Protein AF-F4WQI2-F1 (afdb_monomer)

pLDDT: mean 81.49, std 11.73, range [41.28, 96.56]

Mean predicted aligned error: 9.19 Å

Secondary structure (DSSP, 8-state):
------GGGS----HHHHHHHHHHHHHHHHHHHSS--HHHHHHHHHHHHHHHHHH-S--HHHHHHHHHHHH---SHHHHHHHHHHHHHTT-S-THHHH-TT-SSEEEHHHHHHHHHHHHTT---SS-HHHHHHHHHHHHHHHH-SS-SSEEEHHHHHHHHHHT-GGGGGTTS--S--HHHHHHHHHTT-S-GGG-

Radius of gyration: 21.89 Å; Cα contacts (8 Å, |Δi|>4): 154; chains: 1; bounding box: 47×40×70 Å

Nearest PDB structures (foldseek):
  5x9a-assembly1_B  TM=8.352E-01  e=3.791E-08  Ciona intestinalis
  8j07-assembly1_u0  TM=8.490E-01  e=6.734E-08  Homo sapiens
  7rro-assembly1_I4  TM=7.978E-01  e=4.572E-07  Bos taurus
  7rro-assembly1_I3  TM=7.770E-01  e=1.375E-06  Bos taurus
  4i5n-assembly1_B  TM=5.430E-01  e=1.006E+00  Homo sapiens

Structure (mmCIF, N/CA/C/O backbone):
data_AF-F4WQI2-F1
#
_entry.id   AF-F4WQI2-F1
#
loop_
_atom_site.group_PDB
_atom_site.id
_atom_site.type_symbol
_atom_site.label_atom_id
_atom_site.label_alt_id
_atom_site.label_comp_id
_atom_site.label_asym_id
_atom_site.label_entity_id
_atom_site.label_seq_id
_atom_site.pdbx_PDB_ins_code
_atom_site.Cartn_x
_atom_site.Cartn_y
_atom_site.Cartn_z
_atom_site.occupancy
_atom_site.B_iso_or_equiv
_atom_site.auth_seq_id
_atom_site.auth_comp_id
_atom_site.auth_asym_id
_atom_site.auth_atom_id
_atom_site.pdbx_PDB_model_num
ATOM 1 N N . MET A 1 1 ? 27.407 15.507 -45.192 1.00 41.28 1 MET A N 1
ATOM 2 C CA . MET A 1 1 ? 26.289 15.173 -44.285 1.00 41.28 1 MET A CA 1
ATOM 3 C C . MET A 1 1 ? 26.254 13.662 -44.152 1.00 41.28 1 MET A C 1
ATOM 5 O O . MET A 1 1 ? 25.961 12.999 -45.136 1.00 41.28 1 MET A O 1
ATOM 9 N N . SER A 1 2 ? 26.659 13.117 -43.004 1.00 47.50 2 SER A N 1
ATOM 10 C CA . SER A 1 2 ? 26.554 11.676 -42.749 1.00 47.50 2 SER A CA 1
ATOM 11 C C . SER A 1 2 ? 25.086 11.345 -42.514 1.00 47.50 2 SER A C 1
ATOM 13 O O . SER A 1 2 ? 24.482 11.899 -41.601 1.00 47.50 2 SER A O 1
ATOM 15 N N . ALA A 1 3 ? 24.502 10.502 -43.364 1.00 55.88 3 ALA A N 1
ATOM 16 C CA . ALA A 1 3 ? 23.150 10.005 -43.156 1.00 55.88 3 ALA A CA 1
ATOM 17 C C . ALA A 1 3 ? 23.143 9.141 -41.886 1.00 55.88 3 ALA A C 1
ATOM 19 O O . ALA A 1 3 ? 23.827 8.117 -41.834 1.00 55.88 3 ALA A O 1
ATOM 20 N N . GLU A 1 4 ? 22.418 9.568 -40.851 1.00 59.75 4 GLU A N 1
ATOM 21 C CA . GLU A 1 4 ? 22.144 8.716 -39.695 1.00 59.75 4 GLU A CA 1
ATOM 22 C C . GLU A 1 4 ? 21.346 7.504 -40.183 1.00 59.75 4 GLU A C 1
ATOM 24 O O . GLU A 1 4 ? 20.199 7.614 -40.615 1.00 59.75 4 GLU A O 1
ATOM 29 N N . LEU A 1 5 ? 21.989 6.338 -40.184 1.00 56.88 5 LEU A N 1
ATOM 30 C CA . LEU A 1 5 ? 21.330 5.082 -40.513 1.00 56.88 5 LEU A CA 1
ATOM 31 C C . LEU A 1 5 ? 20.307 4.760 -39.420 1.00 56.88 5 LEU A C 1
ATOM 33 O O . LEU A 1 5 ? 20.602 4.868 -38.228 1.00 56.88 5 LEU A O 1
ATOM 37 N N . SER A 1 6 ? 19.116 4.323 -39.827 1.00 59.53 6 SER A N 1
ATOM 38 C CA . SER A 1 6 ? 18.082 3.851 -38.906 1.00 59.53 6 SER A CA 1
ATOM 39 C C . SER A 1 6 ? 18.635 2.747 -38.003 1.00 59.53 6 SER A C 1
ATOM 41 O O . SER A 1 6 ? 19.281 1.818 -38.491 1.00 59.53 6 SER A O 1
ATOM 43 N N . VAL A 1 7 ? 18.340 2.817 -36.700 1.00 58.97 7 VAL A N 1
ATOM 44 C CA . VAL A 1 7 ? 18.821 1.874 -35.668 1.00 58.97 7 VAL A CA 1
ATOM 45 C C . VAL A 1 7 ? 18.573 0.403 -36.044 1.00 58.97 7 VAL A C 1
ATOM 47 O O . VAL A 1 7 ? 19.371 -0.456 -35.686 1.00 58.97 7 VAL A O 1
ATOM 50 N N . ASP A 1 8 ? 17.523 0.132 -36.822 1.00 58.62 8 ASP A N 1
ATOM 51 C CA . ASP A 1 8 ? 17.115 -1.199 -37.295 1.00 58.62 8 ASP A CA 1
ATOM 52 C C . ASP A 1 8 ? 18.086 -1.838 -38.315 1.00 58.62 8 ASP A C 1
ATOM 54 O O . ASP A 1 8 ? 18.127 -3.052 -38.481 1.00 58.62 8 ASP A O 1
ATOM 58 N N . MET A 1 9 ? 18.930 -1.030 -38.971 1.00 58.84 9 MET A N 1
ATOM 59 C CA . MET A 1 9 ? 19.963 -1.499 -39.913 1.00 58.84 9 MET A CA 1
ATOM 60 C C . MET A 1 9 ? 21.246 -1.942 -39.202 1.00 58.84 9 MET A C 1
ATOM 62 O O . MET A 1 9 ? 22.157 -2.498 -39.818 1.00 58.84 9 MET A O 1
ATOM 66 N N . LEU A 1 10 ? 21.339 -1.69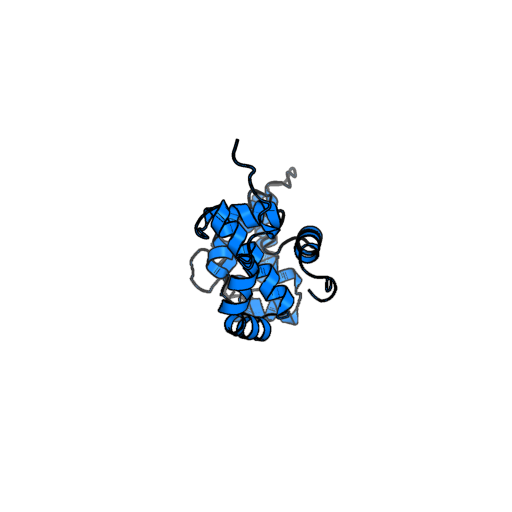6 -37.894 1.00 61.12 10 LEU A N 1
ATOM 67 C CA . LEU A 1 10 ? 22.391 -2.238 -37.055 1.00 61.12 10 LEU A CA 1
ATOM 68 C C . LEU A 1 10 ? 21.888 -3.585 -36.544 1.00 61.12 10 LEU A C 1
ATOM 70 O O . LEU A 1 10 ? 20.903 -3.649 -35.818 1.00 61.12 10 LEU A O 1
ATOM 74 N N . SER A 1 11 ? 22.608 -4.664 -36.838 1.00 64.75 11 SER A N 1
ATOM 75 C CA . SER A 1 11 ? 22.411 -6.015 -36.282 1.00 64.75 11 SER A CA 1
ATOM 76 C C . SER A 1 11 ? 22.674 -6.096 -34.762 1.00 64.75 11 SER A C 1
ATOM 78 O O . SER A 1 11 ? 23.123 -7.110 -34.227 1.00 64.75 11 SER A O 1
ATOM 80 N N . LYS A 1 12 ? 22.403 -5.006 -34.037 1.00 64.56 12 LYS A N 1
ATOM 81 C CA . LYS A 1 12 ? 22.477 -4.879 -32.592 1.00 64.56 12 LYS A CA 1
ATOM 82 C C . LYS A 1 12 ? 21.097 -5.212 -32.021 1.00 64.56 12 LYS A C 1
ATOM 84 O O . LYS A 1 12 ? 20.145 -4.476 -32.266 1.00 64.56 12 LYS A O 1
ATOM 89 N N . PRO A 1 13 ? 20.960 -6.295 -31.241 1.00 72.62 13 PRO A N 1
ATOM 90 C CA . PRO A 1 13 ? 19.695 -6.594 -30.588 1.00 72.62 13 PRO A CA 1
ATOM 91 C C . PRO A 1 13 ? 19.302 -5.449 -29.647 1.00 72.62 13 PRO A C 1
ATOM 93 O O . PRO A 1 13 ? 20.147 -4.929 -28.914 1.00 72.62 13 PRO A O 1
ATOM 96 N N . LEU A 1 14 ? 18.012 -5.096 -29.636 1.00 80.56 14 LEU A N 1
ATOM 97 C CA . LEU A 1 14 ? 17.473 -4.059 -28.754 1.00 80.56 14 LEU A CA 1
ATOM 98 C C . LEU A 1 14 ? 17.889 -4.312 -27.288 1.00 80.56 14 LEU A C 1
ATOM 100 O O . LEU A 1 14 ? 17.822 -5.464 -26.825 1.00 80.56 14 LEU A O 1
ATOM 104 N N . PRO A 1 15 ? 18.284 -3.275 -26.522 1.00 85.75 15 PRO A N 1
ATOM 105 C CA . PRO A 1 15 ? 18.722 -3.423 -25.133 1.00 85.75 15 PRO A CA 1
ATOM 106 C C . PRO A 1 15 ? 17.717 -4.159 -24.237 1.00 85.75 15 PRO A C 1
ATOM 108 O O . PRO A 1 15 ?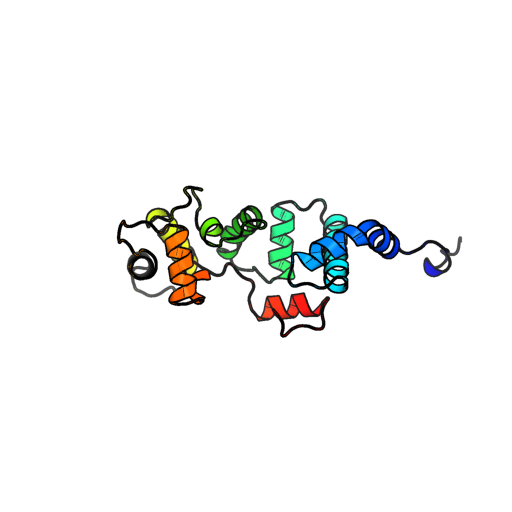 18.101 -4.810 -23.261 1.00 85.75 15 PRO A O 1
ATOM 111 N N . GLU A 1 16 ? 16.425 -4.061 -24.535 1.00 86.44 16 GLU A N 1
ATOM 112 C CA . GLU A 1 16 ? 15.333 -4.752 -23.854 1.00 86.44 16 GLU A CA 1
ATOM 113 C C . GLU A 1 16 ? 15.377 -6.260 -24.099 1.00 86.44 16 GLU A C 1
ATOM 115 O O . GLU A 1 16 ? 15.192 -7.033 -23.161 1.00 86.44 16 GLU A O 1
ATOM 120 N N . ILE A 1 17 ? 15.671 -6.694 -25.328 1.00 85.44 17 ILE A N 1
ATOM 121 C CA . ILE A 1 17 ? 15.764 -8.116 -25.688 1.00 85.44 17 ILE A CA 1
ATOM 122 C C . ILE A 1 17 ? 16.931 -8.763 -24.942 1.00 85.44 17 ILE A C 1
ATOM 124 O O . ILE A 1 17 ? 16.778 -9.834 -24.349 1.00 85.44 17 ILE A O 1
ATOM 128 N N . VAL A 1 18 ? 18.085 -8.090 -24.915 1.00 89.38 18 VAL A N 1
ATOM 129 C CA . VAL A 1 18 ? 19.270 -8.555 -24.178 1.00 89.38 18 VAL A CA 1
ATOM 130 C C . VAL A 1 18 ? 18.965 -8.672 -22.683 1.00 89.38 18 VAL A C 1
ATOM 132 O O . VAL A 1 18 ? 19.262 -9.693 -22.061 1.00 89.38 18 VAL A O 1
ATOM 135 N N . PHE A 1 19 ? 18.307 -7.663 -22.109 1.00 91.62 19 PHE A N 1
ATOM 136 C CA . PHE A 1 19 ? 17.900 -7.673 -20.704 1.00 91.62 19 PHE A CA 1
ATOM 137 C C . PHE A 1 19 ? 16.920 -8.800 -20.379 1.00 91.62 19 PHE A C 1
ATOM 139 O O . PHE A 1 19 ? 17.102 -9.475 -19.362 1.00 91.62 19 PHE A O 1
ATOM 146 N N . ARG A 1 20 ? 15.929 -9.051 -21.245 1.00 90.69 20 ARG A N 1
ATOM 147 C CA . ARG A 1 20 ? 14.981 -10.156 -21.058 1.00 90.69 20 ARG A CA 1
ATOM 148 C C . ARG A 1 20 ? 15.687 -11.505 -21.026 1.00 90.69 20 ARG A C 1
ATOM 150 O O . ARG A 1 20 ? 15.466 -12.292 -20.109 1.00 90.69 20 ARG A O 1
ATOM 157 N N . ARG A 1 21 ? 16.583 -11.747 -21.989 1.00 90.06 21 ARG A N 1
ATOM 158 C CA . ARG A 1 21 ? 17.359 -12.995 -22.064 1.00 90.06 21 ARG A CA 1
ATOM 159 C C . ARG A 1 21 ? 18.233 -13.189 -20.826 1.00 90.06 21 ARG A C 1
ATOM 161 O O . ARG A 1 21 ? 18.188 -14.255 -20.220 1.00 90.06 21 ARG A O 1
ATOM 168 N N . LYS A 1 22 ? 18.962 -12.147 -20.408 1.00 93.75 22 LYS A N 1
ATOM 169 C CA . LYS A 1 22 ? 19.862 -12.200 -19.244 1.00 93.75 22 LYS A CA 1
ATOM 170 C C . LYS A 1 22 ? 19.129 -12.499 -17.929 1.00 93.75 22 LYS A C 1
ATOM 172 O O . LYS A 1 22 ? 19.684 -13.175 -17.071 1.00 93.75 22 LYS A O 1
ATOM 177 N N . ASN A 1 23 ? 17.892 -12.025 -17.770 1.00 94.25 23 ASN A N 1
ATOM 178 C CA . ASN A 1 23 ? 17.140 -12.125 -16.513 1.00 94.25 23 ASN A CA 1
ATOM 179 C C . ASN A 1 23 ? 16.041 -13.205 -16.518 1.00 94.25 23 ASN A C 1
ATOM 181 O O . ASN A 1 23 ? 15.282 -13.309 -15.555 1.00 94.25 23 ASN A O 1
ATOM 185 N N . ASN A 1 24 ? 15.959 -14.051 -17.551 1.00 92.94 24 ASN A N 1
ATOM 186 C CA . ASN A 1 24 ? 14.860 -15.012 -17.709 1.00 92.94 24 ASN A CA 1
ATOM 187 C C . ASN A 1 24 ? 14.679 -15.953 -16.499 1.00 92.94 24 ASN A C 1
ATOM 189 O O . ASN A 1 24 ? 13.551 -16.233 -16.089 1.00 92.94 24 ASN A O 1
ATOM 193 N N . ALA A 1 25 ? 15.777 -16.411 -15.888 1.00 95.38 25 ALA A N 1
ATOM 194 C CA . ALA A 1 25 ? 15.726 -17.254 -14.692 1.00 95.38 25 ALA A CA 1
ATOM 195 C C . ALA A 1 25 ? 15.105 -16.522 -13.485 1.00 95.38 25 ALA A C 1
ATOM 197 O O . ALA A 1 25 ? 14.277 -17.092 -12.770 1.00 95.38 25 ALA A O 1
ATOM 198 N N . LEU A 1 26 ? 15.453 -15.244 -13.293 1.00 95.12 26 LEU A N 1
ATOM 199 C CA . LEU A 1 26 ? 14.871 -14.395 -12.253 1.00 95.12 26 LEU A CA 1
ATOM 200 C C . LEU A 1 26 ? 13.372 -14.186 -12.497 1.00 95.12 26 LEU A C 1
ATOM 202 O O . LEU A 1 26 ? 12.580 -14.334 -11.570 1.00 95.12 26 LEU A O 1
ATOM 206 N N . PHE A 1 27 ? 12.966 -13.926 -13.741 1.00 96.56 27 PHE A N 1
ATOM 207 C CA . PHE A 1 27 ? 11.555 -13.720 -14.079 1.00 96.56 27 PHE A CA 1
ATOM 208 C C . PHE A 1 27 ? 10.708 -14.965 -13.832 1.00 96.56 27 PHE A C 1
ATOM 210 O O . PHE A 1 27 ? 9.635 -14.871 -13.242 1.00 96.56 27 PHE A O 1
ATOM 217 N N . LYS A 1 28 ? 11.221 -16.152 -14.177 1.00 95.62 28 LYS A N 1
ATOM 218 C CA . LYS A 1 28 ? 10.576 -17.430 -13.835 1.00 95.62 28 LYS A CA 1
ATOM 219 C C . LYS A 1 28 ? 10.432 -17.617 -12.324 1.00 95.62 28 LYS A C 1
ATOM 221 O O . LYS A 1 28 ? 9.396 -18.093 -11.868 1.00 95.62 28 LYS A O 1
ATOM 226 N N . LYS A 1 29 ? 11.445 -17.234 -11.538 1.00 95.88 29 LYS A N 1
ATOM 227 C CA . LYS A 1 29 ? 11.388 -17.294 -10.068 1.00 95.88 29 LYS A CA 1
ATOM 228 C C . LYS A 1 29 ? 10.337 -16.333 -9.501 1.00 95.88 29 LYS A C 1
ATOM 230 O O . LYS A 1 29 ? 9.584 -16.730 -8.617 1.00 95.88 29 LYS A O 1
ATOM 235 N N . LEU A 1 30 ? 10.264 -15.105 -10.012 1.00 94.12 30 LEU A N 1
ATOM 236 C CA . LEU A 1 30 ? 9.289 -14.094 -9.584 1.00 94.12 30 LEU A CA 1
ATOM 237 C C . LEU A 1 30 ? 7.852 -14.464 -9.977 1.00 94.12 30 LEU A C 1
ATOM 239 O O . LEU A 1 30 ? 6.942 -14.325 -9.164 1.00 94.12 30 LEU A O 1
ATOM 243 N N . ALA A 1 31 ? 7.649 -15.028 -11.168 1.00 94.62 31 ALA A N 1
ATOM 244 C CA . ALA A 1 31 ? 6.334 -15.490 -11.613 1.00 94.62 31 ALA A CA 1
ATOM 245 C C . ALA A 1 31 ? 5.777 -16.642 -10.754 1.00 94.62 31 ALA A C 1
ATOM 247 O O . ALA A 1 31 ? 4.571 -16.813 -10.650 1.00 94.62 31 ALA A O 1
ATOM 248 N N . ARG A 1 32 ? 6.644 -17.430 -10.099 1.00 94.12 32 ARG A N 1
ATOM 249 C CA . ARG A 1 32 ? 6.219 -18.469 -9.139 1.00 94.12 32 ARG A CA 1
ATOM 250 C C . ARG A 1 32 ? 5.853 -17.914 -7.761 1.00 94.12 32 ARG A C 1
ATOM 252 O O . ARG A 1 32 ? 5.197 -18.607 -6.994 1.00 94.12 32 ARG A O 1
ATOM 259 N N . LYS A 1 33 ? 6.327 -16.712 -7.422 1.00 91.06 33 LYS A N 1
ATOM 260 C CA . LYS A 1 33 ? 6.119 -16.072 -6.112 1.00 91.06 33 LYS A CA 1
ATOM 261 C C . LYS A 1 33 ? 5.009 -15.025 -6.113 1.00 91.06 33 LYS A C 1
ATOM 263 O O . LYS A 1 33 ? 4.618 -14.574 -5.044 1.00 91.06 33 LYS A O 1
ATOM 268 N N . THR A 1 34 ? 4.548 -14.610 -7.286 1.00 90.81 34 THR A N 1
ATOM 269 C CA . THR A 1 34 ? 3.546 -13.555 -7.449 1.00 90.81 34 THR A CA 1
ATOM 270 C C . THR A 1 34 ? 2.351 -14.082 -8.236 1.00 90.81 34 THR A C 1
ATOM 272 O O . THR A 1 34 ? 2.374 -15.191 -8.766 1.00 90.81 34 THR A O 1
ATOM 275 N N . HIS A 1 35 ? 1.299 -13.276 -8.338 1.00 90.06 35 HIS A N 1
ATOM 276 C CA . HIS A 1 35 ? 0.137 -13.599 -9.165 1.00 90.06 35 HIS A CA 1
ATOM 277 C C . HIS A 1 35 ? 0.386 -13.368 -10.671 1.00 90.06 35 HIS A C 1
ATOM 279 O O . HIS A 1 35 ? -0.478 -13.685 -11.494 1.00 90.06 35 HIS A O 1
ATOM 285 N N . PHE A 1 36 ? 1.564 -12.851 -11.042 1.00 93.12 36 PHE A N 1
ATOM 286 C CA . PHE A 1 36 ? 1.918 -12.519 -12.417 1.00 93.12 36 PHE A CA 1
ATOM 287 C C . PHE A 1 36 ? 2.568 -13.694 -13.155 1.00 93.12 36 PHE A C 1
ATOM 289 O O . PHE A 1 36 ? 3.370 -14.441 -12.597 1.00 93.12 36 PHE A O 1
ATOM 296 N N . ASN A 1 37 ? 2.252 -13.858 -14.441 1.00 93.69 37 ASN A N 1
ATOM 297 C CA . ASN A 1 37 ? 2.950 -14.827 -15.291 1.00 93.69 37 ASN A CA 1
ATOM 298 C C . ASN A 1 37 ? 4.321 -14.283 -15.744 1.00 93.69 37 ASN A C 1
ATOM 300 O O . ASN A 1 37 ? 4.657 -13.122 -15.533 1.00 93.69 37 ASN A O 1
ATOM 304 N N . VAL A 1 38 ? 5.120 -15.116 -16.416 1.00 94.50 38 VAL A N 1
ATOM 305 C CA . VAL A 1 38 ? 6.467 -14.717 -16.869 1.00 94.50 38 VAL A CA 1
ATOM 306 C C . VAL A 1 38 ? 6.430 -13.515 -17.823 1.00 94.50 38 VAL A C 1
ATOM 308 O O . VAL A 1 38 ? 7.288 -12.647 -17.715 1.00 94.50 38 VAL A O 1
ATOM 311 N N . ARG A 1 39 ? 5.429 -13.421 -18.711 1.00 93.00 39 ARG A N 1
ATOM 312 C CA . ARG A 1 39 ? 5.294 -12.304 -19.665 1.00 93.00 39 ARG A CA 1
ATOM 313 C C . ARG A 1 39 ? 4.988 -10.984 -18.956 1.00 93.00 39 ARG A C 1
ATOM 315 O O . ARG A 1 39 ? 5.553 -9.955 -19.304 1.00 93.00 39 ARG A O 1
ATOM 322 N N . GLU A 1 40 ? 4.126 -11.018 -17.948 1.00 94.69 40 GLU A N 1
ATOM 323 C CA . GLU A 1 40 ? 3.785 -9.854 -17.128 1.00 94.69 40 GLU A CA 1
ATOM 324 C C . GLU A 1 40 ? 4.966 -9.417 -16.268 1.00 94.69 40 GLU A C 1
ATOM 326 O O . GLU A 1 40 ? 5.270 -8.231 -16.205 1.00 94.69 40 GLU A O 1
ATOM 331 N N . VAL A 1 41 ? 5.690 -10.367 -15.668 1.00 95.88 41 VAL A N 1
ATOM 332 C CA . VAL A 1 41 ? 6.924 -10.069 -14.929 1.00 95.88 41 VAL A CA 1
ATOM 333 C C . VAL A 1 41 ? 7.975 -9.445 -15.850 1.00 95.88 41 VAL A C 1
ATOM 335 O O . VAL A 1 41 ? 8.635 -8.486 -15.458 1.00 95.88 41 VAL A O 1
ATOM 338 N N . GLU A 1 42 ? 8.121 -9.941 -17.082 1.00 94.62 42 GLU A N 1
ATOM 339 C CA . GLU A 1 42 ? 8.998 -9.336 -18.091 1.00 94.62 42 GLU A CA 1
ATOM 340 C C . GLU A 1 42 ? 8.591 -7.894 -18.415 1.00 94.62 42 GLU A C 1
ATOM 342 O O . GLU A 1 42 ? 9.453 -7.015 -18.481 1.00 94.62 42 GLU A O 1
ATOM 347 N N . ALA A 1 43 ? 7.295 -7.637 -18.599 1.00 94.06 43 ALA A N 1
ATOM 348 C CA . ALA A 1 43 ? 6.786 -6.300 -18.881 1.00 94.06 43 ALA A CA 1
ATOM 349 C C . ALA A 1 43 ? 7.019 -5.341 -17.700 1.00 94.06 43 ALA A C 1
ATOM 351 O O . ALA A 1 43 ? 7.590 -4.267 -17.890 1.00 94.06 43 ALA A O 1
ATOM 352 N N . LEU A 1 44 ? 6.688 -5.763 -16.475 1.00 94.12 44 LEU A N 1
ATOM 353 C CA . LEU A 1 44 ? 6.933 -5.004 -15.245 1.00 94.12 44 LEU A CA 1
ATOM 354 C C . LEU A 1 44 ? 8.424 -4.709 -15.038 1.00 94.12 44 LEU A C 1
ATOM 356 O O . LEU A 1 44 ? 8.787 -3.590 -14.679 1.00 94.12 44 LEU A O 1
ATOM 360 N N . ALA A 1 45 ? 9.308 -5.669 -15.322 1.00 94.50 45 ALA A N 1
ATOM 361 C CA . ALA A 1 45 ? 10.751 -5.467 -15.215 1.00 94.50 45 ALA A CA 1
ATOM 362 C C . ALA A 1 45 ? 11.272 -4.413 -16.208 1.00 94.50 45 ALA A C 1
ATOM 364 O O . ALA A 1 45 ? 12.216 -3.684 -15.900 1.00 94.50 45 ALA A O 1
ATOM 365 N N . ILE A 1 46 ? 10.661 -4.306 -17.390 1.00 93.69 46 ILE A N 1
ATOM 366 C CA . ILE A 1 46 ? 11.000 -3.273 -18.378 1.00 93.69 46 ILE A CA 1
ATOM 367 C C . ILE A 1 46 ? 10.466 -1.915 -17.948 1.00 93.69 46 ILE A C 1
ATOM 369 O O . ILE A 1 46 ? 11.198 -0.937 -18.063 1.00 93.69 46 ILE A O 1
ATOM 373 N N . ILE A 1 47 ? 9.235 -1.853 -17.434 1.00 92.88 47 ILE A N 1
ATOM 374 C CA . ILE A 1 47 ? 8.665 -0.624 -16.869 1.00 92.88 47 ILE A CA 1
ATOM 375 C C . ILE A 1 47 ? 9.581 -0.107 -15.756 1.00 92.88 47 ILE A C 1
ATOM 377 O O . ILE A 1 47 ? 10.040 1.031 -15.823 1.00 92.88 47 ILE A O 1
ATOM 381 N N . HIS A 1 48 ? 9.951 -0.969 -14.804 1.00 92.69 48 HIS A N 1
ATOM 382 C CA . HIS A 1 48 ? 10.897 -0.634 -13.740 1.00 92.69 48 HIS A CA 1
ATOM 383 C C . HIS A 1 48 ? 12.238 -0.147 -14.300 1.00 92.69 48 HIS A C 1
ATOM 385 O O . HIS A 1 48 ? 12.735 0.897 -13.891 1.00 92.69 48 HIS A O 1
ATOM 391 N N . ARG A 1 49 ? 12.821 -0.865 -15.270 1.00 93.06 49 ARG A N 1
ATOM 392 C CA . ARG A 1 49 ? 14.090 -0.462 -15.889 1.00 93.06 49 ARG A CA 1
ATOM 393 C C . ARG A 1 49 ? 13.996 0.930 -16.516 1.00 93.06 49 ARG A C 1
ATOM 395 O O . ARG A 1 49 ? 14.883 1.742 -16.271 1.00 93.06 49 ARG A O 1
ATOM 402 N N . LYS A 1 50 ? 12.936 1.215 -17.278 1.00 92.06 50 LYS A N 1
ATOM 403 C CA . LYS A 1 50 ? 12.713 2.527 -17.901 1.00 92.06 50 LYS A CA 1
ATOM 404 C C . LYS A 1 50 ? 12.582 3.625 -16.850 1.00 92.06 50 LYS A C 1
ATOM 406 O O . LYS A 1 50 ? 13.281 4.625 -16.949 1.00 92.06 50 LYS A O 1
ATOM 411 N N . ILE A 1 51 ? 11.792 3.393 -15.800 1.00 91.44 51 ILE A N 1
ATOM 412 C CA . ILE A 1 51 ? 11.686 4.316 -14.662 1.00 91.44 51 ILE A CA 1
ATOM 413 C C . ILE A 1 51 ? 13.071 4.597 -14.079 1.00 91.44 51 ILE A C 1
ATOM 415 O O . ILE A 1 51 ? 13.445 5.755 -13.940 1.00 91.44 51 ILE A O 1
ATOM 419 N N . THR A 1 52 ? 13.870 3.559 -13.812 1.00 92.44 52 THR A N 1
ATOM 420 C CA . THR A 1 52 ? 15.196 3.758 -13.210 1.00 92.44 52 THR A CA 1
ATOM 421 C C . THR A 1 52 ? 16.205 4.449 -14.126 1.00 92.44 52 THR A C 1
ATOM 423 O O . THR A 1 52 ? 17.135 5.094 -13.654 1.00 92.44 52 THR A O 1
ATOM 426 N N . GLN A 1 53 ? 16.037 4.322 -15.443 1.00 92.12 53 GLN A N 1
ATOM 427 C CA . GLN A 1 53 ? 16.872 5.010 -16.427 1.00 92.12 53 GLN A CA 1
ATOM 428 C C . GLN A 1 53 ? 16.502 6.490 -16.558 1.00 92.12 53 GLN A C 1
ATOM 430 O O . GLN A 1 53 ? 17.384 7.305 -16.804 1.00 92.12 53 GLN A O 1
ATOM 435 N N . THR A 1 54 ? 15.223 6.833 -16.396 1.00 92.19 54 THR A N 1
ATOM 436 C CA . THR A 1 54 ? 14.724 8.207 -16.542 1.00 92.19 54 THR A CA 1
ATOM 437 C C . THR A 1 54 ? 14.789 8.999 -15.236 1.00 92.19 54 THR A C 1
ATOM 439 O O . THR A 1 54 ? 15.193 10.155 -15.252 1.00 92.19 54 THR A O 1
ATOM 442 N N . LEU A 1 55 ? 14.403 8.392 -14.111 1.00 91.69 55 LEU A N 1
ATOM 443 C CA . LEU A 1 55 ? 14.276 9.055 -12.804 1.00 91.69 55 LEU A CA 1
ATOM 444 C C . LEU A 1 55 ? 15.427 8.721 -11.838 1.00 91.69 55 LEU A C 1
ATOM 446 O O . LEU A 1 55 ? 15.473 9.242 -10.726 1.00 91.69 55 LEU A O 1
ATOM 450 N N . GLY A 1 56 ? 16.364 7.861 -12.248 1.00 92.44 56 GLY A N 1
ATOM 451 C CA . GLY A 1 56 ? 17.471 7.404 -11.409 1.00 92.44 56 GLY A CA 1
ATOM 452 C C . GLY A 1 56 ? 17.105 6.219 -10.501 1.00 92.44 56 GLY A C 1
ATOM 453 O O . GLY A 1 56 ? 16.108 5.533 -10.732 1.00 92.44 56 GLY A O 1
ATOM 454 N N . PRO A 1 57 ? 17.925 5.903 -9.480 1.00 91.50 57 PRO A N 1
ATOM 455 C CA . PRO A 1 57 ? 17.665 4.764 -8.603 1.00 91.50 57 PRO A CA 1
ATOM 456 C C . PRO A 1 57 ? 16.307 4.899 -7.903 1.00 91.50 57 PRO A C 1
ATOM 458 O O . PRO A 1 57 ? 15.863 6.004 -7.595 1.00 91.50 57 PRO A O 1
ATOM 461 N N . MET A 1 58 ? 15.663 3.764 -7.618 1.00 89.31 58 MET A N 1
ATOM 462 C CA . MET A 1 58 ? 14.360 3.719 -6.946 1.00 89.31 58 MET A CA 1
ATOM 463 C C . MET A 1 58 ? 14.481 4.162 -5.477 1.00 89.31 58 MET A C 1
ATOM 465 O O . MET A 1 58 ? 14.579 3.345 -4.562 1.00 89.31 58 MET A O 1
ATOM 469 N N . THR A 1 59 ? 14.522 5.475 -5.257 1.00 89.12 59 THR A N 1
ATOM 470 C CA . THR A 1 59 ? 14.482 6.108 -3.935 1.00 89.12 59 THR A CA 1
ATOM 471 C C . THR A 1 59 ? 13.037 6.270 -3.458 1.00 89.12 59 THR A C 1
ATOM 473 O O . THR A 1 59 ? 12.094 6.105 -4.231 1.00 89.12 59 THR A O 1
ATOM 476 N N . ARG A 1 60 ? 12.846 6.653 -2.188 1.00 83.25 60 ARG A N 1
ATOM 477 C CA . ARG A 1 60 ? 11.512 6.959 -1.634 1.00 83.25 60 ARG A CA 1
ATOM 478 C C . ARG A 1 60 ? 10.774 8.036 -2.433 1.00 83.25 60 ARG A C 1
ATOM 480 O O . ARG A 1 60 ? 9.582 7.900 -2.674 1.00 83.25 60 ARG A O 1
ATOM 487 N N . PHE A 1 61 ? 11.491 9.073 -2.865 1.00 83.88 61 PHE A N 1
ATOM 488 C CA . PHE A 1 61 ? 10.928 10.160 -3.666 1.00 83.88 61 PHE A CA 1
ATOM 489 C C . PHE A 1 61 ? 10.477 9.663 -5.041 1.00 83.88 61 PHE A C 1
ATOM 491 O O . PHE A 1 61 ? 9.327 9.859 -5.408 1.00 83.88 61 PHE A O 1
ATOM 498 N N . VAL A 1 62 ? 11.327 8.903 -5.740 1.00 88.38 62 VAL A N 1
ATOM 499 C CA . VAL A 1 62 ? 10.975 8.326 -7.049 1.00 88.38 62 VAL A CA 1
ATOM 500 C C . VAL A 1 62 ? 9.789 7.367 -6.929 1.00 88.38 62 VAL A C 1
ATOM 502 O O . VAL A 1 62 ? 8.875 7.406 -7.744 1.00 88.38 62 VAL A O 1
ATOM 505 N N . PHE A 1 63 ? 9.760 6.526 -5.893 1.00 86.12 63 PHE A N 1
ATOM 506 C CA . PHE A 1 63 ? 8.634 5.627 -5.647 1.00 86.12 63 PHE A CA 1
ATOM 507 C C . PHE A 1 63 ? 7.327 6.390 -5.406 1.00 86.12 63 PHE A C 1
ATOM 509 O O . PHE A 1 63 ? 6.282 6.012 -5.936 1.00 86.12 63 PHE A O 1
ATOM 516 N N . ARG A 1 64 ? 7.391 7.487 -4.644 1.00 83.69 64 ARG A N 1
ATOM 517 C CA . ARG A 1 64 ? 6.248 8.371 -4.412 1.00 83.69 64 ARG A CA 1
ATOM 518 C C . ARG A 1 64 ? 5.731 8.977 -5.704 1.00 83.69 64 ARG A C 1
ATOM 520 O O . ARG A 1 64 ? 4.526 8.928 -5.932 1.00 83.69 64 ARG A O 1
ATOM 527 N N . ASP A 1 65 ? 6.621 9.477 -6.548 1.00 85.50 65 ASP A N 1
ATOM 528 C CA . ASP A 1 65 ? 6.245 10.067 -7.831 1.00 85.50 65 ASP A CA 1
ATOM 529 C C . ASP A 1 65 ? 5.609 9.022 -8.756 1.00 85.50 65 ASP A C 1
ATOM 531 O O . ASP A 1 65 ? 4.595 9.291 -9.398 1.00 85.50 65 ASP A O 1
ATOM 535 N N . VAL A 1 66 ? 6.137 7.793 -8.763 1.00 87.12 66 VAL A N 1
ATOM 536 C CA . VAL A 1 66 ? 5.577 6.676 -9.537 1.00 87.12 66 VAL A CA 1
ATOM 537 C C . VAL A 1 66 ? 4.187 6.280 -9.037 1.00 87.12 66 VAL A C 1
ATOM 539 O O . VAL A 1 66 ? 3.297 6.070 -9.859 1.00 87.12 66 VAL A O 1
ATOM 542 N N . LEU A 1 67 ? 3.965 6.181 -7.721 1.00 84.38 67 LEU A N 1
ATOM 543 C CA . LEU A 1 67 ? 2.636 5.873 -7.176 1.00 84.38 67 LEU A CA 1
ATOM 544 C C . LEU A 1 67 ? 1.637 7.008 -7.418 1.00 84.38 67 LEU A C 1
ATOM 546 O O . LEU A 1 67 ? 0.480 6.744 -7.744 1.00 84.38 67 LEU A O 1
ATOM 550 N N . HIS A 1 68 ? 2.080 8.256 -7.289 1.00 82.75 68 HIS A N 1
ATOM 551 C CA . HIS A 1 68 ? 1.246 9.423 -7.545 1.00 82.75 68 HIS A CA 1
ATOM 552 C C . HIS A 1 68 ? 0.824 9.474 -9.021 1.00 82.75 68 HIS A C 1
ATOM 554 O O . HIS A 1 68 ? -0.368 9.517 -9.310 1.00 82.75 68 HIS A O 1
ATOM 560 N N . ALA A 1 69 ? 1.774 9.386 -9.954 1.00 82.62 69 ALA A N 1
ATOM 561 C CA . ALA A 1 69 ? 1.495 9.504 -11.383 1.00 82.62 69 ALA A CA 1
ATOM 562 C C . ALA A 1 69 ? 0.861 8.241 -11.991 1.00 82.62 69 ALA A C 1
ATOM 564 O O . ALA A 1 69 ? 0.001 8.332 -12.862 1.00 82.62 69 ALA A O 1
ATOM 565 N N . GLY A 1 70 ? 1.304 7.055 -11.567 1.00 78.88 70 GLY A N 1
ATOM 566 C CA . GLY A 1 70 ? 0.925 5.781 -12.183 1.00 78.88 70 GLY A CA 1
ATOM 567 C C . GLY A 1 70 ? -0.274 5.089 -11.538 1.00 78.88 70 GLY A C 1
ATOM 568 O O . GLY A 1 70 ? -0.936 4.291 -12.198 1.00 78.88 70 GLY A O 1
ATOM 569 N N . LEU A 1 71 ? -0.550 5.371 -10.262 1.00 81.94 71 LEU A N 1
ATOM 570 C CA . LEU A 1 71 ? -1.638 4.753 -9.497 1.00 81.94 71 LEU A CA 1
ATOM 571 C C . LEU A 1 71 ? -2.576 5.783 -8.857 1.00 81.94 71 LEU A C 1
ATOM 573 O O . LEU A 1 71 ? -3.378 5.428 -7.993 1.00 81.94 71 LEU A O 1
ATOM 577 N N . ASP A 1 72 ? -2.495 7.034 -9.320 1.00 75.69 72 ASP A N 1
ATOM 578 C CA . ASP A 1 72 ? -3.366 8.140 -8.927 1.00 75.69 72 ASP A CA 1
ATOM 579 C C . ASP A 1 72 ? -3.406 8.342 -7.408 1.00 75.69 72 ASP A C 1
ATOM 581 O O . ASP A 1 72 ? -4.453 8.657 -6.868 1.00 75.69 72 ASP A O 1
ATOM 585 N N . PHE A 1 73 ? -2.296 8.147 -6.679 1.00 70.44 73 PHE A N 1
ATOM 586 C CA . PHE A 1 73 ? -2.206 8.483 -5.248 1.00 70.44 73 PHE A CA 1
ATOM 587 C C . PHE A 1 73 ? -2.081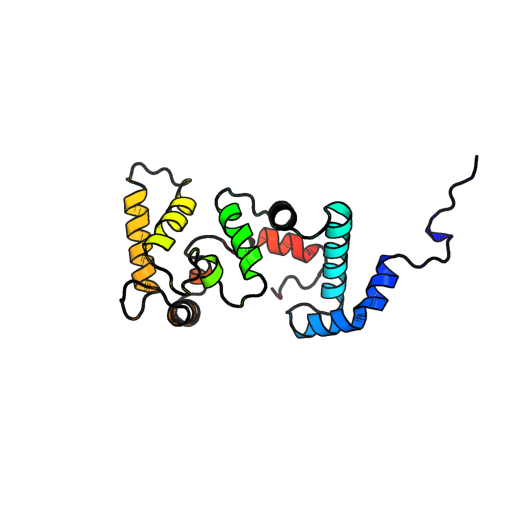 10.010 -5.051 1.00 70.44 73 PHE A C 1
ATOM 589 O O . PHE A 1 73 ? -1.020 10.516 -4.706 1.00 70.44 73 PHE A O 1
ATOM 596 N N . THR A 1 74 ? -3.170 10.738 -5.302 1.00 60.91 74 THR A N 1
ATOM 597 C CA . THR A 1 74 ? -3.231 12.209 -5.442 1.00 60.91 74 THR A CA 1
ATOM 598 C C . THR A 1 74 ? -3.572 13.002 -4.170 1.00 60.91 74 THR A C 1
ATOM 600 O O . THR A 1 74 ? -3.547 14.230 -4.197 1.00 60.91 74 THR A O 1
ATOM 603 N N . GLU A 1 75 ? -3.913 12.366 -3.042 1.00 57.56 75 GLU A N 1
ATOM 604 C CA . GLU A 1 75 ? -4.312 13.100 -1.825 1.00 57.56 75 GLU A CA 1
ATOM 605 C C . GLU A 1 75 ? -3.191 13.281 -0.798 1.00 57.56 75 GLU A C 1
ATOM 607 O O . GLU A 1 75 ? -2.398 12.382 -0.534 1.00 57.56 75 GLU A O 1
ATOM 612 N N . ASN A 1 76 ? -3.215 14.425 -0.109 1.00 54.53 76 ASN A N 1
ATOM 613 C CA . ASN A 1 76 ? -2.281 14.791 0.963 1.00 54.53 76 ASN A CA 1
ATOM 614 C C . ASN A 1 76 ? -2.138 13.716 2.059 1.00 54.53 76 ASN A C 1
ATOM 616 O O . ASN A 1 76 ? -1.038 13.493 2.556 1.00 54.53 76 ASN A O 1
ATOM 620 N N . ILE A 1 77 ? -3.214 12.992 2.390 1.00 54.50 77 ILE A N 1
ATOM 621 C CA . ILE A 1 77 ? -3.169 11.881 3.360 1.00 54.50 77 ILE A CA 1
ATOM 622 C C . ILE A 1 77 ? -2.602 10.607 2.725 1.00 54.50 77 ILE A C 1
ATOM 624 O O . ILE A 1 77 ? -1.903 9.848 3.381 1.00 54.50 77 ILE A O 1
ATOM 628 N N . ARG A 1 78 ? -2.796 10.396 1.420 1.00 58.38 78 ARG A N 1
ATOM 629 C CA . ARG A 1 78 ? -2.180 9.283 0.686 1.00 58.38 78 ARG A CA 1
ATOM 630 C C . ARG A 1 78 ? -0.651 9.385 0.669 1.00 58.38 78 ARG A C 1
ATOM 632 O O . ARG A 1 78 ? 0.014 8.356 0.754 1.00 58.38 78 ARG A O 1
ATOM 639 N N . HIS A 1 79 ? -0.077 10.591 0.703 1.00 61.56 79 HIS A N 1
ATOM 640 C CA . HIS A 1 79 ? 1.374 10.765 0.848 1.00 61.56 79 HIS A CA 1
ATOM 641 C C . HIS A 1 79 ? 1.940 10.232 2.176 1.00 61.56 79 HIS A C 1
ATOM 643 O O . HIS A 1 79 ? 3.056 9.710 2.160 1.00 61.56 79 HIS A O 1
ATOM 649 N N . ILE A 1 80 ? 1.192 10.285 3.294 1.00 64.88 80 ILE A N 1
ATOM 650 C CA . ILE A 1 80 ? 1.661 9.711 4.574 1.00 64.88 80 ILE A CA 1
ATOM 651 C C . ILE A 1 80 ? 1.806 8.191 4.478 1.00 64.88 80 ILE A C 1
ATOM 653 O O . ILE A 1 80 ? 2.709 7.600 5.071 1.00 64.88 80 ILE A O 1
ATOM 657 N N . TYR A 1 81 ? 0.940 7.567 3.677 1.00 72.38 81 TYR A N 1
ATOM 658 C CA . TYR A 1 81 ? 0.941 6.133 3.465 1.00 72.38 81 TYR A CA 1
ATOM 659 C C . TYR A 1 81 ? 1.964 5.687 2.442 1.00 72.38 81 TYR A C 1
ATOM 661 O O . TYR A 1 81 ? 2.504 4.605 2.606 1.00 72.38 81 TYR A O 1
ATOM 669 N N . ILE A 1 82 ? 2.304 6.497 1.439 1.00 74.50 82 ILE A N 1
ATOM 670 C CA . ILE A 1 82 ? 3.290 6.114 0.420 1.00 74.50 82 ILE A CA 1
ATOM 671 C C . ILE A 1 82 ? 4.641 5.727 1.039 1.00 74.50 82 ILE A C 1
ATOM 673 O O . ILE A 1 82 ? 5.201 4.689 0.687 1.00 74.50 82 ILE A O 1
ATOM 677 N N . ASP A 1 83 ? 5.157 6.511 1.989 1.00 73.81 83 ASP A N 1
ATOM 678 C CA . ASP A 1 83 ? 6.443 6.202 2.634 1.00 73.81 83 ASP A CA 1
ATOM 679 C C . ASP A 1 83 ? 6.370 4.920 3.476 1.00 73.81 83 ASP A C 1
ATOM 681 O O . ASP A 1 83 ? 7.350 4.176 3.613 1.00 73.81 83 ASP A O 1
ATOM 685 N N . ARG A 1 84 ? 5.187 4.638 4.027 1.00 74.75 84 ARG A N 1
ATOM 686 C CA . ARG A 1 84 ? 4.908 3.430 4.806 1.00 74.75 84 ARG A CA 1
ATOM 687 C C . ARG A 1 84 ? 4.731 2.218 3.909 1.00 74.75 84 ARG A C 1
ATOM 689 O O . ARG A 1 84 ? 5.344 1.196 4.185 1.00 74.75 84 ARG A O 1
ATOM 696 N N . ILE A 1 85 ? 4.014 2.356 2.799 1.00 78.19 85 ILE A N 1
ATOM 697 C CA . ILE A 1 85 ? 3.902 1.360 1.735 1.00 78.19 85 ILE A CA 1
ATOM 698 C C . ILE A 1 85 ? 5.298 1.022 1.218 1.00 78.19 85 ILE A C 1
ATOM 700 O O . ILE A 1 85 ? 5.623 -0.152 1.114 1.00 78.19 85 ILE A O 1
ATOM 704 N N . PHE A 1 86 ? 6.166 2.014 0.990 1.00 76.31 86 PHE A N 1
ATOM 705 C CA . PHE A 1 86 ? 7.558 1.761 0.608 1.00 76.31 86 PHE A CA 1
ATOM 706 C C . PHE A 1 86 ? 8.312 0.957 1.678 1.00 76.31 86 PHE A C 1
ATOM 708 O O . PHE A 1 86 ? 9.029 0.011 1.365 1.00 76.31 86 PHE A O 1
ATOM 715 N N . SER A 1 87 ? 8.127 1.303 2.954 1.00 75.25 87 SER A N 1
ATOM 716 C CA . SER A 1 87 ? 8.788 0.628 4.084 1.00 75.25 87 SER A CA 1
ATOM 717 C C . SER A 1 87 ? 8.205 -0.760 4.399 1.00 75.25 87 SER A C 1
ATOM 719 O O . SER A 1 87 ? 8.863 -1.578 5.045 1.00 75.25 87 SER A O 1
ATOM 721 N N . ALA A 1 88 ? 6.977 -1.031 3.955 1.00 72.44 88 ALA A N 1
ATOM 722 C CA . ALA A 1 88 ? 6.239 -2.272 4.169 1.00 72.44 88 ALA A CA 1
ATOM 723 C C . ALA A 1 88 ? 6.078 -3.105 2.885 1.00 72.44 88 ALA A C 1
ATOM 725 O O . ALA A 1 88 ? 5.417 -4.136 2.923 1.00 72.44 88 ALA A O 1
ATOM 726 N N . PHE A 1 89 ? 6.693 -2.700 1.767 1.00 67.94 89 PHE A N 1
ATOM 727 C CA . PHE A 1 89 ? 6.450 -3.280 0.439 1.00 67.94 89 PHE A CA 1
ATOM 728 C C . PHE A 1 89 ? 6.776 -4.780 0.352 1.00 67.94 89 PHE A C 1
ATOM 730 O O . PHE A 1 89 ? 6.169 -5.501 -0.434 1.00 67.94 89 PHE A O 1
ATOM 737 N N . ASP A 1 90 ? 7.718 -5.254 1.173 1.00 61.78 90 ASP A N 1
ATOM 738 C CA . ASP A 1 90 ? 8.104 -6.673 1.261 1.00 61.78 90 ASP A CA 1
ATOM 739 C C . ASP A 1 90 ? 7.476 -7.399 2.464 1.00 61.78 90 ASP A C 1
ATOM 741 O O . ASP A 1 90 ? 7.766 -8.564 2.742 1.00 61.78 90 ASP A O 1
ATOM 745 N N . LYS A 1 91 ? 6.617 -6.714 3.223 1.00 67.44 91 LYS A N 1
ATOM 746 C CA . LYS A 1 91 ? 5.978 -7.287 4.402 1.00 67.44 91 LYS A CA 1
ATOM 747 C C . LYS A 1 91 ? 4.570 -7.782 4.077 1.00 67.44 91 LYS A C 1
ATOM 749 O O . LYS A 1 91 ? 3.892 -7.283 3.188 1.00 67.44 91 LYS A O 1
ATOM 754 N N . LYS A 1 92 ? 4.125 -8.806 4.808 1.00 66.00 92 LYS A N 1
ATOM 755 C CA . LYS A 1 92 ? 2.865 -9.515 4.524 1.00 66.00 92 LYS A CA 1
ATOM 756 C C . LYS A 1 92 ? 1.628 -8.891 5.174 1.00 66.00 92 LYS A C 1
ATOM 758 O O . LYS A 1 92 ? 0.533 -9.389 4.925 1.00 66.00 92 LYS A O 1
ATOM 763 N N . ASN A 1 93 ? 1.782 -7.861 6.009 1.00 69.56 93 ASN A N 1
ATOM 764 C CA . ASN A 1 93 ? 0.684 -7.354 6.824 1.00 69.56 93 ASN A CA 1
ATOM 765 C C . ASN A 1 93 ? 0.495 -5.836 6.711 1.00 69.56 93 ASN A C 1
ATOM 767 O O . ASN A 1 93 ? 1.420 -5.061 6.949 1.00 69.56 93 ASN A O 1
ATOM 771 N N . VAL A 1 94 ? -0.741 -5.430 6.408 1.00 76.06 94 VAL A N 1
ATOM 772 C CA . VAL A 1 94 ? -1.182 -4.030 6.339 1.00 76.06 94 VAL A CA 1
ATOM 773 C C . VAL A 1 94 ? -1.082 -3.331 7.695 1.00 76.06 94 VAL A C 1
ATOM 775 O O . VAL A 1 94 ? -0.822 -2.133 7.730 1.00 76.06 94 VAL A O 1
ATOM 778 N N . LEU A 1 95 ? -1.172 -4.060 8.815 1.00 80.62 95 LEU A N 1
ATOM 779 C CA . LEU A 1 95 ? -0.989 -3.488 10.155 1.00 80.62 95 LEU A CA 1
ATOM 780 C C . LEU A 1 95 ? 0.322 -2.693 10.269 1.00 80.62 95 LEU A C 1
ATOM 782 O O . LEU A 1 95 ? 0.372 -1.649 10.906 1.00 80.62 95 LEU A O 1
ATOM 786 N N . GLN A 1 96 ? 1.381 -3.145 9.597 1.00 80.19 96 GLN A N 1
ATOM 787 C CA . GLN A 1 96 ? 2.692 -2.495 9.640 1.00 80.19 96 GLN A CA 1
ATOM 788 C C . GLN A 1 96 ? 2.747 -1.178 8.859 1.00 80.19 96 GLN A C 1
ATOM 790 O O . GLN A 1 96 ? 3.689 -0.406 9.034 1.00 80.19 96 GLN A O 1
ATOM 795 N N . ILE A 1 97 ? 1.760 -0.922 7.998 1.00 80.44 97 ILE A N 1
ATOM 796 C CA . ILE A 1 97 ? 1.556 0.377 7.355 1.00 80.44 97 ILE A CA 1
ATOM 797 C C . ILE A 1 97 ? 0.954 1.359 8.372 1.00 80.44 97 ILE A C 1
ATOM 799 O O . ILE A 1 97 ? 1.352 2.523 8.393 1.00 80.44 97 ILE A O 1
ATOM 803 N N . TYR A 1 98 ? 0.049 0.879 9.232 1.00 81.50 98 TYR A N 1
ATOM 804 C CA . TYR A 1 98 ? -0.607 1.666 10.282 1.00 81.50 98 TYR A CA 1
ATOM 805 C C . TYR A 1 98 ? 0.248 1.839 11.547 1.00 81.50 98 TYR A C 1
ATOM 807 O O . TYR A 1 98 ? 0.074 2.803 12.288 1.00 81.50 98 TYR A O 1
ATOM 815 N N . ASP A 1 99 ? 1.197 0.939 11.804 1.00 83.38 99 ASP A N 1
ATOM 816 C CA . ASP A 1 99 ? 2.058 1.004 12.983 1.00 83.38 99 ASP A CA 1
ATOM 817 C C . ASP A 1 99 ? 3.240 1.967 12.786 1.00 83.38 99 ASP A C 1
ATOM 819 O O . ASP A 1 99 ? 4.349 1.587 12.395 1.00 83.38 99 ASP A O 1
ATOM 823 N N . PHE A 1 100 ? 2.996 3.243 13.100 1.00 74.56 100 PHE A N 1
ATOM 824 C CA . PHE A 1 100 ? 4.000 4.309 13.019 1.00 74.56 100 PHE A CA 1
ATOM 825 C C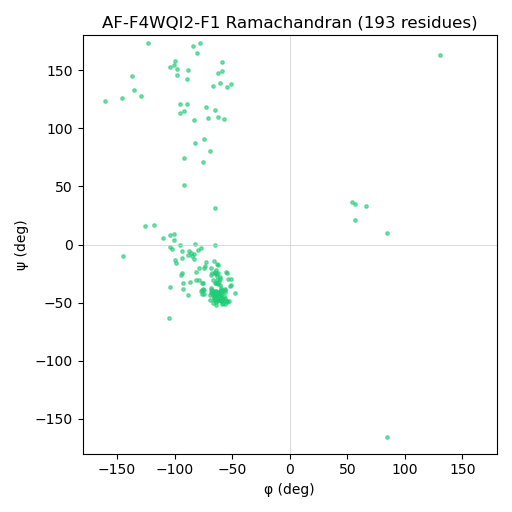 . PHE A 1 100 ? 5.190 4.135 13.971 1.00 74.56 100 PHE A C 1
ATOM 827 O O . PHE A 1 100 ? 6.255 4.687 13.689 1.00 74.56 100 PHE A O 1
ATOM 834 N N . MET A 1 101 ? 5.010 3.399 15.074 1.00 79.44 101 MET A N 1
ATOM 835 C CA . MET A 1 101 ? 5.995 3.258 16.152 1.00 79.44 101 MET A CA 1
ATOM 836 C C . MET A 1 101 ? 6.754 1.927 16.093 1.00 79.44 101 MET A C 1
ATOM 838 O O . MET A 1 101 ? 7.677 1.724 16.877 1.00 79.44 101 MET A O 1
ATOM 842 N N . HIS A 1 102 ? 6.401 1.038 15.156 1.00 78.56 102 HIS A N 1
ATOM 843 C CA . HIS A 1 102 ? 7.025 -0.277 14.971 1.00 78.56 102 HIS A CA 1
ATOM 844 C C . HIS A 1 102 ? 6.975 -1.162 16.230 1.00 78.56 102 HIS A C 1
ATOM 846 O O . HIS A 1 102 ? 7.889 -1.938 16.504 1.00 78.56 102 HIS A O 1
ATOM 852 N N . THR A 1 103 ? 5.893 -1.040 16.996 1.00 82.38 103 THR A N 1
ATOM 853 C CA . THR A 1 103 ? 5.598 -1.801 18.218 1.00 82.38 103 THR A CA 1
ATOM 854 C C . THR A 1 103 ? 4.913 -3.143 17.936 1.00 82.38 103 THR A C 1
ATOM 856 O O . THR A 1 103 ? 4.727 -3.931 18.863 1.00 82.38 103 THR A O 1
ATOM 859 N N . ASN A 1 104 ? 4.521 -3.408 16.682 1.00 82.88 104 ASN A N 1
ATOM 860 C CA . ASN A 1 104 ? 3.632 -4.498 16.249 1.00 82.88 104 ASN A CA 1
ATOM 861 C C . ASN A 1 104 ? 2.256 -4.483 16.940 1.00 82.88 104 ASN A C 1
ATOM 863 O O . ASN A 1 104 ? 1.572 -5.504 17.017 1.00 82.88 104 ASN A O 1
ATOM 867 N N . LYS A 1 105 ? 1.863 -3.320 17.464 1.00 86.25 105 LYS A N 1
ATOM 868 C CA . LYS A 1 105 ? 0.654 -3.118 18.258 1.00 86.25 105 LYS A CA 1
ATOM 869 C C . LYS A 1 105 ? 0.092 -1.731 17.975 1.00 86.25 105 LYS A C 1
ATOM 871 O O . LYS A 1 105 ? 0.814 -0.754 18.146 1.00 86.25 105 LYS A O 1
ATOM 876 N N . LEU A 1 106 ? -1.179 -1.627 17.589 1.00 87.75 106 LEU A N 1
ATOM 877 C CA . LEU A 1 106 ? -1.817 -0.330 17.345 1.00 87.75 106 LEU A CA 1
ATOM 878 C C . LEU A 1 106 ? -2.570 0.148 18.576 1.00 87.75 106 LEU A C 1
ATOM 880 O O . LEU A 1 106 ? -3.507 -0.502 19.031 1.00 87.75 106 LEU A O 1
ATOM 884 N N . LYS A 1 107 ? -2.188 1.321 19.078 1.00 88.94 107 LYS A N 1
ATOM 885 C CA . LYS A 1 107 ? -2.894 2.009 20.164 1.00 88.94 107 LYS A CA 1
ATOM 886 C C . LYS A 1 107 ? -3.798 3.115 19.632 1.00 88.94 107 LYS A C 1
ATOM 888 O O . LYS A 1 107 ? -3.528 3.685 18.574 1.00 88.94 107 LYS A O 1
ATOM 893 N N . LYS A 1 108 ? -4.802 3.505 20.425 1.00 86.88 108 LYS A N 1
ATOM 894 C CA . LYS A 1 108 ? -5.701 4.643 20.141 1.00 86.88 108 LYS A CA 1
ATOM 895 C C . LYS A 1 108 ? -4.942 5.913 19.724 1.00 86.88 108 LYS A C 1
ATOM 897 O O . LYS A 1 108 ? -5.315 6.562 18.751 1.00 86.88 108 LYS A O 1
ATOM 902 N N . GLU A 1 109 ? -3.831 6.204 20.398 1.00 85.06 109 GLU A N 1
ATOM 903 C CA . GLU A 1 109 ? -2.941 7.347 20.132 1.00 85.06 109 GLU A CA 1
ATOM 904 C C . GLU A 1 109 ? -2.320 7.340 18.724 1.00 85.06 109 GLU A C 1
ATOM 906 O O . GLU A 1 109 ? -2.048 8.402 18.171 1.00 85.06 109 GLU A O 1
ATOM 911 N N . GLN A 1 110 ? -2.109 6.161 18.127 1.00 84.25 110 GLN A N 1
ATOM 912 C CA . GLN A 1 110 ? -1.589 6.020 16.761 1.00 84.25 110 GLN A CA 1
ATOM 913 C C . GLN A 1 110 ? -2.708 6.076 15.716 1.00 84.25 110 GLN A C 1
ATOM 915 O O . GLN A 1 110 ? -2.488 6.563 14.613 1.00 84.25 110 GLN A O 1
ATOM 920 N N . ILE A 1 111 ? -3.904 5.589 16.057 1.00 86.00 111 ILE A N 1
ATOM 921 C CA . ILE A 1 111 ? -5.052 5.513 15.142 1.00 86.00 111 ILE A CA 1
ATOM 922 C C . ILE A 1 111 ? -5.704 6.891 14.972 1.00 86.00 111 ILE A C 1
ATOM 924 O O . ILE A 1 111 ? -6.098 7.266 13.867 1.00 86.00 111 ILE A O 1
ATOM 928 N N . PHE A 1 112 ? -5.809 7.661 16.058 1.00 86.50 112 PHE A N 1
ATOM 929 C CA . PHE A 1 112 ? -6.528 8.933 16.065 1.00 86.50 112 PHE A CA 1
ATOM 930 C C . PHE A 1 112 ? -5.975 9.963 15.058 1.00 86.50 112 PHE A C 1
ATOM 932 O O . PHE A 1 112 ? -6.759 10.447 14.241 1.00 86.50 112 PHE A O 1
ATOM 939 N N . PRO A 1 113 ? -4.659 10.269 15.008 1.00 82.62 113 PRO A N 1
ATOM 940 C CA . PRO A 1 113 ? -4.120 11.239 14.048 1.00 82.62 113 PRO A CA 1
ATOM 941 C C . PRO A 1 113 ? -4.353 10.824 12.592 1.00 82.62 113 PRO A C 1
ATOM 943 O O . PRO A 1 113 ? -4.596 11.662 11.723 1.00 82.62 113 PRO A O 1
ATOM 946 N N . THR A 1 114 ? -4.309 9.521 12.334 1.00 79.69 114 THR A N 1
ATOM 947 C CA . THR A 1 114 ? -4.501 8.922 11.016 1.00 79.69 114 THR A CA 1
ATOM 948 C C . THR A 1 114 ? -5.940 9.047 10.531 1.00 79.69 114 THR A C 1
ATOM 950 O O . THR A 1 114 ? -6.182 9.503 9.410 1.00 79.69 114 THR A O 1
ATOM 953 N N . MET A 1 115 ? -6.894 8.706 11.398 1.00 81.00 115 MET A N 1
ATOM 954 C CA . MET A 1 115 ? -8.325 8.867 11.142 1.00 81.00 115 MET A CA 1
ATOM 955 C C . MET A 1 115 ? -8.689 10.341 10.977 1.00 81.00 115 MET A C 1
ATOM 957 O O . MET A 1 115 ? -9.332 10.707 9.996 1.00 81.00 115 MET A O 1
ATOM 961 N N . ARG A 1 116 ? -8.195 11.203 11.875 1.00 79.94 116 ARG A N 1
ATOM 962 C CA . ARG A 1 116 ? -8.378 12.655 11.795 1.00 79.94 116 ARG A CA 1
ATOM 963 C C . ARG A 1 116 ? -7.904 13.192 10.455 1.00 79.94 116 ARG A C 1
ATOM 965 O O . ARG A 1 116 ? -8.655 13.899 9.799 1.00 79.94 116 ARG A O 1
ATOM 972 N N . GLY A 1 117 ? -6.702 12.800 10.023 1.00 74.75 117 GLY A N 1
ATOM 973 C CA . GLY A 1 117 ? -6.148 13.153 8.719 1.00 74.75 117 GLY A CA 1
ATOM 974 C C . GLY A 1 117 ? -7.097 12.817 7.570 1.00 74.75 117 GLY A C 1
ATOM 975 O O . GLY A 1 117 ? -7.369 13.682 6.743 1.00 74.75 117 GLY A O 1
ATOM 976 N N . CYS A 1 118 ? -7.647 11.599 7.545 1.00 70.19 118 CYS A N 1
ATOM 977 C CA . CYS A 1 118 ? -8.575 11.150 6.502 1.00 70.19 118 CYS A CA 1
ATOM 978 C C . CYS A 1 118 ? -9.873 11.976 6.437 1.00 70.19 118 CYS A C 1
ATOM 980 O O . CYS A 1 118 ? -10.430 12.146 5.354 1.00 70.19 118 CYS A O 1
ATOM 982 N N . LEU A 1 119 ? -10.338 12.505 7.572 1.00 69.31 119 LEU A N 1
ATOM 983 C CA . LEU A 1 119 ? -11.632 13.182 7.695 1.00 69.31 119 LEU A CA 1
ATOM 984 C C . LEU A 1 119 ? -11.551 14.713 7.562 1.00 69.31 119 LEU A C 1
ATOM 986 O O . LEU A 1 119 ? -12.591 15.361 7.549 1.00 69.31 119 LEU A O 1
ATOM 990 N N . ILE A 1 120 ? -10.362 15.305 7.359 1.00 64.19 120 ILE A N 1
ATOM 991 C CA . ILE A 1 120 ? -10.167 16.773 7.231 1.00 64.19 120 ILE A CA 1
ATOM 992 C C . ILE A 1 120 ? -11.049 17.410 6.133 1.00 64.19 120 ILE A C 1
ATOM 994 O O . ILE A 1 120 ? -11.349 18.600 6.192 1.00 64.19 120 ILE A O 1
ATOM 998 N N . LYS A 1 121 ? -11.483 16.639 5.125 1.00 57.38 121 LYS A N 1
ATOM 999 C CA . LYS A 1 121 ? -12.359 17.127 4.044 1.00 57.38 121 LYS A CA 1
ATOM 1000 C C . LYS A 1 121 ? -13.856 17.140 4.391 1.00 57.38 121 LYS A C 1
ATOM 1002 O O . LYS A 1 121 ? -14.627 17.727 3.637 1.00 57.38 121 LYS A O 1
ATOM 1007 N N . LEU A 1 122 ? -14.275 16.505 5.484 1.00 56.22 122 LEU A N 1
ATOM 1008 C CA . LEU A 1 122 ? -15.663 16.486 5.947 1.00 56.22 122 LEU A CA 1
ATOM 1009 C C . LEU A 1 122 ? -15.861 17.651 6.923 1.00 56.22 122 LEU A C 1
ATOM 1011 O O . LEU A 1 122 ? -15.865 17.471 8.133 1.00 56.22 122 LEU A O 1
ATOM 1015 N N . GLN A 1 123 ? -15.943 18.873 6.399 1.00 53.47 123 GLN A N 1
ATOM 1016 C CA . GLN A 1 123 ? -16.312 20.035 7.208 1.00 53.47 123 GLN A CA 1
ATOM 1017 C C . GLN A 1 123 ? -17.820 19.985 7.489 1.00 53.47 123 GLN A C 1
ATOM 1019 O O . GLN A 1 123 ? -18.623 20.459 6.690 1.00 53.47 123 GLN A O 1
ATOM 1024 N N . THR A 1 124 ? -18.199 19.358 8.597 1.00 56.06 124 THR A N 1
ATOM 1025 C CA . THR A 1 124 ? -19.522 19.486 9.226 1.00 56.06 124 THR A CA 1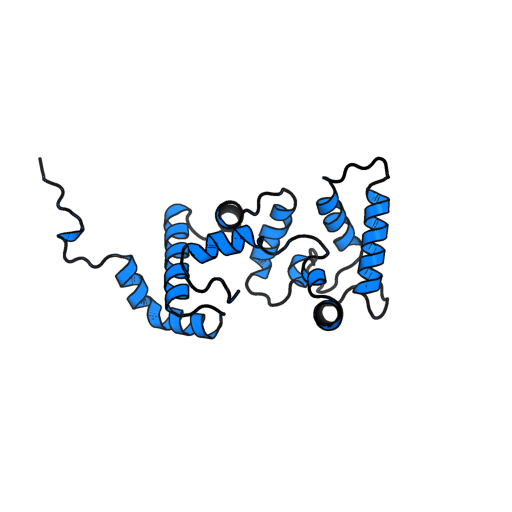
ATOM 1026 C C . THR A 1 124 ? -19.432 20.447 10.416 1.00 56.06 124 THR A C 1
ATOM 1028 O O . THR A 1 124 ? -18.360 20.587 10.995 1.00 56.06 124 THR A O 1
ATOM 1031 N N . ASP A 1 125 ? -20.542 21.094 10.792 1.00 57.78 125 ASP A N 1
ATOM 1032 C CA . ASP A 1 125 ? -20.647 22.027 11.940 1.00 57.78 125 ASP A CA 1
ATOM 1033 C C . ASP A 1 125 ? -20.429 21.367 13.328 1.00 57.78 125 ASP A C 1
ATOM 1035 O O . ASP A 1 125 ? -20.493 22.038 14.358 1.00 57.78 125 ASP A O 1
ATOM 1039 N N . GLU A 1 126 ? -20.178 20.056 13.378 1.00 59.69 126 GLU A N 1
ATOM 1040 C CA . GLU A 1 126 ? -19.842 19.311 14.597 1.00 59.69 126 GLU A CA 1
ATOM 1041 C C . GLU A 1 126 ? -18.331 19.325 14.859 1.00 59.69 126 GLU A C 1
ATOM 1043 O O . GLU A 1 126 ? -17.540 19.365 13.917 1.00 59.69 126 GLU A O 1
ATOM 1048 N N . ASP A 1 127 ? -17.922 19.255 16.133 1.00 73.06 127 ASP A N 1
ATOM 1049 C CA . ASP A 1 127 ? -16.511 19.129 16.515 1.00 73.06 127 ASP A CA 1
ATOM 1050 C C . ASP A 1 127 ? -15.904 17.872 15.850 1.00 73.06 127 ASP A C 1
ATOM 1052 O O . ASP A 1 127 ? -16.236 16.743 16.240 1.00 73.06 127 ASP A O 1
ATOM 1056 N N . PRO A 1 128 ? -15.030 18.025 14.835 1.00 73.81 128 PRO A N 1
ATOM 1057 C CA . PRO A 1 128 ? -14.534 16.902 14.048 1.00 73.81 128 PRO A CA 1
ATOM 1058 C C . PRO A 1 128 ? -13.705 15.933 14.894 1.00 73.81 128 PRO A C 1
ATOM 1060 O O . PRO A 1 128 ? -13.574 14.763 14.530 1.00 73.81 128 PRO A O 1
ATOM 1063 N N . ASP A 1 129 ? -13.156 16.385 16.024 1.00 83.19 129 ASP A N 1
ATOM 1064 C CA . ASP A 1 129 ? -12.348 15.540 16.893 1.00 83.19 129 ASP A CA 1
ATOM 1065 C C . ASP A 1 129 ? -13.221 14.560 17.701 1.00 83.19 129 ASP A C 1
ATOM 1067 O O . ASP A 1 129 ? -12.791 13.425 17.917 1.00 83.19 129 ASP A O 1
ATOM 1071 N N . GLU A 1 130 ? -14.450 14.927 18.086 1.00 84.94 130 GLU A N 1
ATOM 1072 C CA . GLU A 1 130 ? -15.392 14.004 18.747 1.00 84.94 130 GLU A CA 1
ATOM 1073 C C . GLU A 1 130 ? -15.894 12.925 17.779 1.00 84.94 130 GLU A C 1
ATOM 1075 O O . GLU A 1 130 ? -15.832 11.735 18.093 1.00 84.94 130 GLU A O 1
ATOM 1080 N N . ALA A 1 131 ? -16.247 13.303 16.547 1.00 82.81 131 ALA A N 1
ATOM 1081 C CA . ALA A 1 131 ? -16.623 12.339 15.511 1.00 82.81 131 ALA A CA 1
ATOM 1082 C C . ALA A 1 131 ? -15.488 11.337 15.215 1.00 82.81 131 ALA A C 1
ATOM 1084 O O . ALA A 1 131 ? -15.722 10.136 15.040 1.00 82.81 131 ALA A O 1
ATOM 1085 N N . VAL A 1 132 ? -14.231 11.802 15.201 1.00 87.19 132 VAL A N 1
ATOM 1086 C CA . VAL A 1 132 ? -13.064 10.918 15.065 1.00 87.19 132 VAL A CA 1
ATOM 1087 C C . VAL A 1 132 ? -12.942 9.989 16.277 1.00 87.19 132 VAL A C 1
ATOM 1089 O O . VAL A 1 132 ? -12.677 8.802 16.083 1.00 87.19 132 VAL A O 1
ATOM 1092 N N . LYS A 1 133 ? -13.121 10.479 17.513 1.00 88.81 133 LYS A N 1
ATOM 1093 C CA . LYS A 1 133 ? -13.053 9.638 18.725 1.00 88.81 133 LYS A CA 1
ATOM 1094 C C . LYS A 1 133 ? -14.082 8.514 18.678 1.00 88.81 133 LYS A C 1
ATOM 1096 O O . LYS A 1 133 ? -13.693 7.361 18.867 1.00 88.81 133 LYS A O 1
ATOM 1101 N N . ASP A 1 134 ? -15.327 8.826 18.332 1.00 88.31 134 ASP A N 1
ATOM 1102 C CA . ASP A 1 134 ? -16.404 7.841 18.210 1.00 88.31 134 ASP A CA 1
ATOM 1103 C C . ASP A 1 134 ? -16.094 6.779 17.147 1.00 88.31 134 ASP A C 1
ATOM 1105 O O . ASP A 1 134 ? -16.288 5.579 17.369 1.00 88.31 134 ASP A O 1
ATOM 1109 N N . LEU A 1 135 ? -15.540 7.190 16.001 1.00 87.88 135 LEU A N 1
ATOM 1110 C CA . LEU A 1 135 ? -15.102 6.260 14.957 1.00 87.88 135 LEU A CA 1
ATOM 1111 C C . LEU A 1 135 ? -13.945 5.370 15.419 1.00 87.88 135 LEU A C 1
ATOM 1113 O O . LEU A 1 135 ? -13.928 4.177 15.107 1.00 87.88 135 LEU A O 1
ATOM 1117 N N . VAL A 1 136 ? -12.985 5.920 16.164 1.00 89.44 136 VAL A N 1
ATOM 1118 C CA . VAL A 1 136 ? -11.867 5.148 16.719 1.00 89.44 136 VAL A CA 1
ATOM 1119 C C . VAL A 1 136 ? -12.362 4.147 17.763 1.00 89.44 136 VAL A C 1
ATOM 1121 O O . VAL A 1 136 ? -11.928 2.996 17.750 1.00 89.44 136 VAL A O 1
ATOM 1124 N N . ASP A 1 137 ? -13.305 4.533 18.618 1.00 89.75 137 ASP A N 1
ATOM 1125 C CA . ASP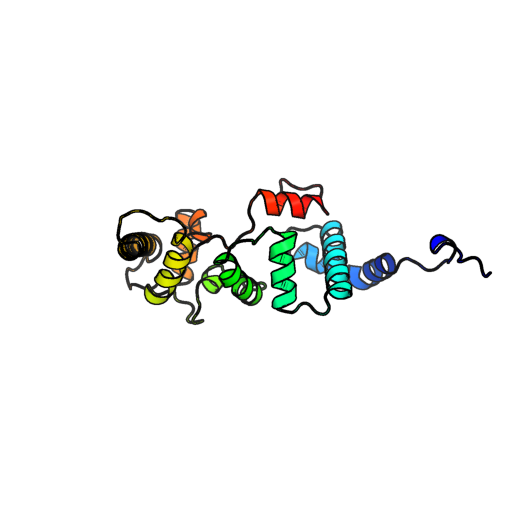 A 1 137 ? -13.891 3.637 19.617 1.00 89.75 137 ASP A CA 1
ATOM 1126 C C . ASP A 1 137 ? -14.741 2.534 18.968 1.00 89.75 137 ASP A C 1
ATOM 1128 O O . ASP A 1 137 ? -14.667 1.365 19.365 1.00 89.75 137 ASP A O 1
ATOM 1132 N N . LEU A 1 138 ? -15.473 2.855 17.896 1.00 89.25 138 LEU A N 1
ATOM 1133 C CA . LEU A 1 138 ? -16.158 1.859 17.072 1.00 89.25 138 LEU A CA 1
ATOM 1134 C C . LEU A 1 138 ? -15.167 0.886 16.419 1.00 89.25 138 LEU A C 1
ATOM 1136 O O . LEU A 1 138 ? -15.430 -0.320 16.373 1.00 89.25 138 LEU A O 1
ATOM 1140 N N . LEU A 1 139 ? -14.037 1.395 15.925 1.00 88.81 139 LEU A N 1
ATOM 1141 C CA . LEU A 1 139 ? -12.995 0.594 15.294 1.00 88.81 139 LEU A CA 1
ATOM 1142 C C . LEU A 1 139 ? -12.333 -0.357 16.298 1.00 88.81 139 LEU A C 1
ATOM 1144 O O . LEU A 1 139 ? -12.217 -1.550 16.011 1.00 88.81 139 LEU A O 1
ATOM 1148 N N . LEU A 1 140 ? -11.981 0.134 17.489 1.00 90.00 140 LEU A N 1
ATOM 1149 C CA . LEU A 1 140 ? -11.449 -0.686 18.580 1.00 90.00 140 LEU A CA 1
ATOM 1150 C C . LEU A 1 140 ? -12.447 -1.776 18.966 1.00 90.00 140 LEU A C 1
ATOM 1152 O O . LEU A 1 140 ? -12.112 -2.950 18.909 1.00 90.00 140 LEU A O 1
ATOM 1156 N N . LYS A 1 141 ? -13.724 -1.446 19.176 1.00 89.69 141 LYS A N 1
ATOM 1157 C CA . LYS A 1 141 ? -14.769 -2.448 19.468 1.00 89.69 141 LYS A CA 1
ATOM 1158 C C . LYS A 1 141 ? -14.880 -3.559 18.407 1.00 89.69 141 LYS A C 1
ATOM 1160 O O . LYS A 1 141 ? -15.420 -4.638 18.682 1.00 89.69 141 LYS A O 1
ATOM 1165 N N . LYS A 1 142 ? -14.437 -3.300 17.171 1.00 87.31 142 LYS A N 1
ATOM 1166 C CA . LYS A 1 142 ? -14.444 -4.270 16.067 1.00 87.31 142 LYS A CA 1
ATOM 1167 C C . LYS A 1 142 ? -13.141 -5.055 15.926 1.00 87.31 142 LYS A C 1
ATOM 1169 O O . LYS A 1 142 ? -13.239 -6.209 15.499 1.00 87.31 142 LYS A O 1
ATOM 1174 N N . LEU A 1 143 ? -11.995 -4.452 16.228 1.00 88.06 143 LEU A N 1
ATOM 1175 C CA . LEU A 1 143 ? -10.663 -5.012 15.983 1.00 88.06 143 LEU A CA 1
ATOM 1176 C C . LEU A 1 143 ? -9.977 -5.548 17.243 1.00 88.06 143 LEU A C 1
ATOM 1178 O O . LEU A 1 143 ? -9.299 -6.561 17.143 1.00 88.06 143 LEU A O 1
ATOM 1182 N N . ASP A 1 144 ? -10.170 -4.894 18.384 1.00 89.69 144 ASP A N 1
ATOM 1183 C CA . ASP A 1 144 ? -9.659 -5.290 19.697 1.00 89.69 144 ASP A CA 1
A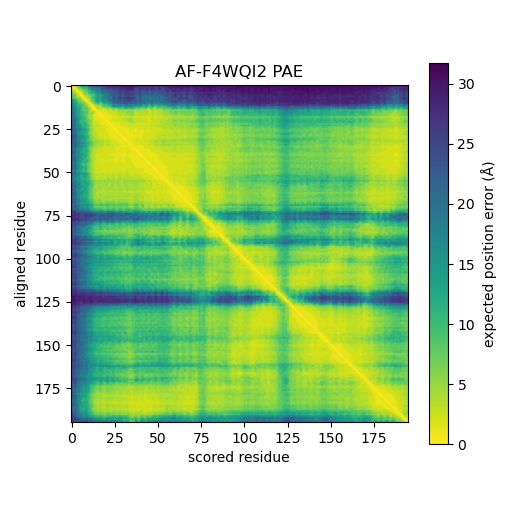TOM 1184 C C . ASP A 1 144 ? -10.621 -6.332 20.300 1.00 89.69 144 ASP A C 1
ATOM 1186 O O . ASP A 1 144 ? -11.788 -6.046 20.605 1.00 89.69 144 ASP A O 1
ATOM 1190 N N . ILE A 1 145 ? -10.178 -7.591 20.333 1.00 86.75 145 ILE A N 1
ATOM 1191 C CA . ILE A 1 145 ? -11.037 -8.737 20.651 1.00 86.75 145 ILE A CA 1
ATOM 1192 C C . ILE A 1 145 ? -10.974 -9.049 22.140 1.00 86.75 145 ILE A C 1
ATOM 1194 O O . ILE A 1 145 ? -12.009 -9.405 22.716 1.00 86.75 145 ILE A O 1
ATOM 1198 N N . ASP A 1 146 ? -9.797 -8.925 22.749 1.00 90.19 146 ASP A N 1
ATOM 1199 C CA . ASP A 1 146 ? -9.606 -9.132 24.184 1.00 90.19 146 ASP A CA 1
ATOM 1200 C C . ASP A 1 146 ? -9.918 -7.886 25.037 1.00 90.19 146 ASP A C 1
ATOM 1202 O O . ASP A 1 146 ? -10.124 -8.016 26.246 1.00 90.19 146 ASP A O 1
ATOM 1206 N N . ARG A 1 147 ? -10.119 -6.728 24.393 1.00 88.50 147 ARG A N 1
ATOM 1207 C CA . ARG A 1 147 ? -10.471 -5.434 24.995 1.00 88.50 147 ARG A CA 1
ATOM 1208 C C . ARG A 1 147 ? -9.364 -4.861 25.876 1.00 88.50 147 ARG A C 1
ATOM 1210 O O . ARG A 1 147 ? -9.669 -4.191 26.869 1.00 88.50 147 ARG A O 1
ATOM 1217 N N . ASP A 1 148 ? -8.103 -5.105 25.530 1.00 90.38 148 ASP A N 1
ATOM 1218 C CA . ASP A 1 148 ? -6.947 -4.527 26.223 1.00 90.38 148 ASP A CA 1
ATOM 1219 C C . ASP A 1 148 ? -6.641 -3.069 25.797 1.00 90.38 148 ASP A C 1
ATOM 1221 O O . ASP A 1 148 ? -5.791 -2.401 26.397 1.00 90.38 148 ASP A O 1
ATOM 1225 N N . GLY A 1 149 ? -7.370 -2.542 24.804 1.00 87.19 149 GLY A N 1
ATOM 1226 C CA . GLY A 1 149 ? -7.195 -1.202 24.243 1.00 87.19 149 GLY A CA 1
ATOM 1227 C C . GLY A 1 149 ? -6.116 -1.122 23.158 1.00 87.19 149 GLY A C 1
ATOM 1228 O O . GLY A 1 149 ? -5.736 -0.015 22.747 1.00 87.19 149 GLY A O 1
ATOM 1229 N N . VAL A 1 150 ? -5.601 -2.263 22.701 1.00 90.56 150 VAL A N 1
ATOM 1230 C CA . VAL A 1 150 ? -4.496 -2.388 21.756 1.00 90.56 150 VAL A CA 1
ATOM 1231 C C . VAL A 1 150 ? -4.829 -3.439 20.700 1.00 90.56 150 VAL A C 1
ATOM 1233 O O . VAL A 1 150 ? -5.239 -4.544 20.994 1.00 90.56 150 VAL A O 1
ATOM 1236 N N . ILE A 1 151 ? -4.601 -3.125 19.427 1.00 90.50 151 ILE A N 1
ATOM 1237 C CA . ILE A 1 151 ? -4.842 -4.092 18.350 1.00 90.50 151 ILE A CA 1
ATOM 1238 C C . ILE A 1 151 ? -3.528 -4.797 18.019 1.00 90.50 151 ILE A C 1
ATOM 1240 O O . ILE A 1 151 ? -2.591 -4.175 17.500 1.00 90.50 151 ILE A O 1
ATOM 1244 N N . SER A 1 152 ? -3.463 -6.096 18.299 1.00 90.69 152 SER A N 1
ATOM 1245 C CA . SER A 1 152 ? -2.352 -6.956 17.887 1.00 90.69 152 SER A CA 1
ATOM 1246 C C . SER A 1 152 ? -2.464 -7.405 16.422 1.00 90.69 152 SER A C 1
ATOM 1248 O O . SER A 1 152 ? -3.514 -7.320 15.779 1.00 90.69 152 SER A O 1
ATOM 1250 N N . GLU A 1 153 ? -1.364 -7.926 15.872 1.00 87.31 153 GLU A N 1
ATOM 1251 C CA . GLU A 1 153 ? -1.343 -8.477 14.512 1.00 87.31 153 GLU A CA 1
ATOM 1252 C C . GLU A 1 153 ? -2.333 -9.632 14.316 1.00 87.31 153 GLU A C 1
ATOM 1254 O O . GLU A 1 153 ? -3.008 -9.724 13.285 1.00 87.31 153 GLU A O 1
ATOM 1259 N N . GLU A 1 154 ? -2.426 -10.500 15.319 1.00 87.88 154 GLU A N 1
ATOM 1260 C CA . GLU A 1 154 ? -3.287 -11.677 15.313 1.00 87.88 154 GLU A CA 1
ATOM 1261 C C . GLU A 1 154 ? -4.759 -11.272 15.302 1.00 87.88 154 GLU A C 1
ATOM 1263 O O . GLU A 1 154 ? -5.540 -11.779 14.492 1.00 87.88 154 GLU A O 1
ATOM 1268 N N . GLU A 1 155 ? -5.130 -10.303 16.137 1.00 89.19 155 GLU A N 1
ATOM 1269 C CA . GLU A 1 155 ? -6.494 -9.790 16.202 1.00 89.19 155 GLU A CA 1
ATOM 1270 C C . GLU A 1 155 ? -6.897 -9.055 14.937 1.00 89.19 155 GLU A C 1
ATOM 1272 O O . GLU A 1 155 ? -7.979 -9.313 14.411 1.00 89.19 155 GLU A O 1
ATOM 1277 N N . PHE A 1 156 ? -6.016 -8.211 14.395 1.00 88.62 156 PHE A N 1
ATOM 1278 C CA . PHE A 1 156 ? -6.272 -7.527 13.133 1.00 88.62 156 PHE A CA 1
ATOM 1279 C C . PHE A 1 156 ? -6.490 -8.527 11.994 1.00 88.62 156 PHE A C 1
ATOM 1281 O O . PHE A 1 156 ? -7.479 -8.447 11.265 1.00 88.62 156 PHE A O 1
ATOM 1288 N N . CYS A 1 157 ? -5.606 -9.522 11.870 1.00 86.81 157 CYS A N 1
ATOM 1289 C CA . CYS A 1 157 ? -5.712 -10.569 10.855 1.00 86.81 157 CYS A CA 1
ATOM 1290 C C . CYS A 1 157 ? -7.009 -11.378 11.007 1.00 86.81 157 CYS A C 1
ATOM 1292 O O . CYS A 1 157 ? -7.693 -11.647 10.014 1.00 86.81 157 CYS A O 1
ATOM 1294 N N . ARG A 1 158 ? -7.369 -11.732 12.246 1.00 87.50 158 ARG A N 1
ATOM 1295 C CA . ARG A 1 158 ? -8.603 -12.454 12.565 1.00 87.50 158 ARG A CA 1
ATOM 1296 C C . ARG A 1 158 ? -9.837 -11.620 12.231 1.00 87.50 158 ARG A C 1
ATOM 1298 O O . ARG A 1 158 ? -10.711 -12.093 11.513 1.00 87.50 158 ARG A O 1
ATOM 1305 N N . ALA A 1 159 ? -9.887 -10.363 12.664 1.00 87.62 159 ALA A N 1
ATOM 1306 C CA . ALA A 1 159 ? -11.011 -9.470 12.407 1.00 87.62 159 ALA A CA 1
ATOM 1307 C C . ALA A 1 159 ? -11.219 -9.216 10.905 1.00 87.62 159 ALA A C 1
ATOM 1309 O O . ALA A 1 159 ? -12.350 -9.286 10.424 1.00 87.62 159 ALA A O 1
ATOM 1310 N N . VAL A 1 160 ? -10.142 -9.001 10.145 1.00 86.75 160 VAL A N 1
ATOM 1311 C CA . VAL A 1 160 ? -10.205 -8.836 8.684 1.00 86.75 160 VAL A CA 1
ATOM 1312 C C . VAL A 1 160 ? -10.752 -10.091 8.000 1.00 86.75 160 VAL A C 1
ATOM 1314 O O . VAL A 1 160 ? -11.636 -9.990 7.151 1.00 86.75 160 VAL A O 1
ATOM 1317 N N . LYS A 1 161 ? -10.235 -11.275 8.350 1.00 85.75 161 LYS A N 1
ATOM 1318 C CA . LYS A 1 161 ? -10.600 -12.533 7.678 1.00 85.75 161 LYS A CA 1
ATOM 1319 C C . LYS A 1 161 ? -11.984 -13.044 8.063 1.00 85.75 161 LYS A C 1
ATOM 1321 O O . LYS A 1 161 ? -12.685 -13.570 7.206 1.00 85.75 161 LYS A O 1
ATOM 1326 N N . GLU A 1 162 ? -12.355 -12.925 9.332 1.00 86.19 162 GLU A N 1
ATOM 1327 C CA . GLU A 1 162 ? -13.578 -13.533 9.867 1.00 86.19 162 GLU A CA 1
ATOM 1328 C C . GLU A 1 162 ? -14.772 -12.579 9.863 1.00 86.19 162 GLU A C 1
ATOM 1330 O O . GLU A 1 162 ? -15.910 -13.040 9.815 1.00 86.19 162 GLU A O 1
ATOM 1335 N N . ARG A 1 163 ? -14.548 -11.256 9.924 1.00 83.62 163 ARG A N 1
ATOM 1336 C CA . ARG A 1 163 ? -15.641 -10.273 10.006 1.00 83.62 163 ARG A CA 1
ATOM 1337 C C . ARG A 1 163 ? -15.863 -9.547 8.691 1.00 83.62 163 ARG A C 1
ATOM 1339 O O . ARG A 1 163 ? -16.958 -9.616 8.141 1.00 83.62 163 ARG A O 1
ATOM 1346 N N . ASN A 1 164 ? -14.871 -8.791 8.221 1.00 83.44 164 ASN A N 1
ATOM 1347 C CA . ASN A 1 164 ? -15.022 -7.966 7.024 1.00 83.44 164 ASN A CA 1
ATOM 1348 C C . ASN A 1 164 ? -13.666 -7.575 6.420 1.00 83.44 164 ASN A C 1
ATOM 1350 O O . ASN A 1 164 ? -12.865 -6.901 7.066 1.00 83.44 164 ASN A O 1
ATOM 1354 N N . LEU A 1 165 ? -13.461 -7.902 5.141 1.00 83.88 165 LEU A N 1
ATOM 1355 C CA . LEU A 1 165 ? -12.252 -7.550 4.391 1.00 83.88 165 LEU A CA 1
ATOM 1356 C C . LEU A 1 165 ? -12.042 -6.033 4.251 1.00 83.88 165 LEU A C 1
ATOM 1358 O O . LEU A 1 165 ? -10.903 -5.593 4.127 1.00 83.88 165 LEU A O 1
ATOM 1362 N N . LEU A 1 166 ? -13.109 -5.228 4.326 1.00 82.38 166 LEU A N 1
ATOM 1363 C CA . LEU A 1 166 ? -13.027 -3.761 4.275 1.00 82.38 166 LEU A CA 1
ATOM 1364 C C . LEU A 1 166 ? -12.249 -3.161 5.458 1.00 82.38 166 LEU A C 1
ATOM 1366 O O . LEU A 1 166 ? -11.798 -2.022 5.379 1.00 82.38 166 LEU A O 1
ATOM 1370 N N . LEU A 1 167 ? -12.036 -3.929 6.533 1.00 84.38 167 LEU A N 1
ATOM 1371 C CA . LEU A 1 167 ? -11.203 -3.511 7.664 1.00 84.38 167 LEU A CA 1
ATOM 1372 C C . LEU A 1 167 ? -9.721 -3.346 7.288 1.00 84.38 167 LEU A C 1
ATOM 1374 O O . LEU A 1 167 ? -8.975 -2.718 8.030 1.00 84.38 167 LEU A O 1
ATOM 1378 N N . LEU A 1 168 ? -9.294 -3.854 6.126 1.00 83.75 168 LEU A N 1
ATOM 1379 C CA . LEU A 1 168 ? -7.949 -3.604 5.603 1.00 83.75 168 LEU A CA 1
ATOM 1380 C C . LEU A 1 168 ? -7.694 -2.135 5.263 1.00 83.75 168 LEU A C 1
ATOM 1382 O O . LEU A 1 168 ? -6.538 -1.736 5.251 1.00 83.75 168 LEU A O 1
ATOM 1386 N N . GLU A 1 169 ? -8.739 -1.357 4.977 1.00 82.25 169 GLU A N 1
ATOM 1387 C CA . GLU A 1 169 ? -8.637 0.064 4.620 1.00 82.25 169 GLU A CA 1
ATOM 1388 C C . GLU A 1 169 ? -9.363 0.962 5.632 1.00 82.25 169 GLU A C 1
ATOM 1390 O O . GLU A 1 169 ? -9.653 2.125 5.355 1.00 82.25 169 GLU A O 1
ATOM 1395 N N . SER A 1 170 ? -9.668 0.443 6.830 1.00 80.62 170 SER A N 1
ATOM 1396 C CA . SER A 1 170 ? -10.484 1.159 7.820 1.00 80.62 170 SER A CA 1
ATOM 1397 C C . SER A 1 170 ? -9.837 2.434 8.349 1.00 80.62 170 SER A C 1
ATOM 1399 O O . SER A 1 170 ? -10.544 3.308 8.832 1.00 80.62 170 SER A O 1
ATOM 1401 N N . MET A 1 171 ? -8.507 2.537 8.282 1.00 79.38 171 MET A N 1
ATOM 1402 C CA . MET A 1 171 ? -7.756 3.726 8.704 1.00 79.38 171 MET A CA 1
ATOM 1403 C C . MET A 1 171 ? -7.346 4.604 7.511 1.00 79.38 171 MET A C 1
ATOM 1405 O O . MET A 1 171 ? -6.572 5.547 7.661 1.00 79.38 171 MET A O 1
ATOM 1409 N N . GLY A 1 172 ? -7.849 4.302 6.315 1.00 78.06 172 GLY A N 1
ATOM 1410 C CA . GLY A 1 172 ? -7.584 5.044 5.090 1.00 78.06 172 GLY A CA 1
ATOM 1411 C C . GLY A 1 172 ? -7.171 4.138 3.927 1.00 78.06 172 GLY A C 1
ATOM 1412 O O . GLY A 1 172 ? -6.769 2.988 4.142 1.00 78.06 172 GLY A O 1
ATOM 1413 N N . PRO A 1 173 ? -7.245 4.665 2.692 1.00 76.00 173 PRO A N 1
ATOM 1414 C CA . PRO A 1 173 ? -6.946 3.913 1.482 1.00 76.00 173 PRO A CA 1
ATOM 1415 C C . PRO A 1 173 ? -5.444 3.641 1.384 1.00 76.00 173 PRO A C 1
ATOM 1417 O O . PRO A 1 173 ? -4.641 4.545 1.132 1.00 76.00 173 PRO A O 1
ATOM 1420 N N . VAL A 1 174 ? -5.066 2.381 1.581 1.00 79.19 174 VAL A N 1
ATOM 1421 C CA . VAL A 1 174 ? -3.683 1.902 1.416 1.00 79.19 174 VAL A CA 1
ATOM 1422 C C . VAL A 1 174 ? -3.482 1.222 0.063 1.00 79.19 174 VAL A C 1
ATOM 1424 O O . VAL A 1 174 ? -2.343 1.059 -0.378 1.00 79.19 174 VAL A O 1
ATOM 1427 N N . PHE A 1 175 ? -4.571 0.857 -0.619 1.00 81.06 175 PHE A N 1
ATOM 1428 C CA . PHE A 1 175 ? -4.538 0.248 -1.942 1.00 81.06 175 PHE A CA 1
ATOM 1429 C C . PHE A 1 175 ? -4.932 1.249 -3.039 1.00 81.06 175 PHE A C 1
ATOM 1431 O O . PHE A 1 175 ? -5.678 2.199 -2.795 1.00 81.06 175 PHE A O 1
ATOM 1438 N N . PRO A 1 176 ? -4.434 1.062 -4.278 1.00 82.56 176 PRO A N 1
ATOM 1439 C CA . PRO A 1 176 ? -4.886 1.858 -5.412 1.00 82.56 176 PRO A CA 1
ATOM 1440 C C . PRO A 1 176 ? -6.380 1.644 -5.673 1.00 82.56 176 PRO A C 1
ATOM 1442 O O . PRO A 1 176 ? -6.900 0.533 -5.529 1.00 82.56 176 PRO A O 1
ATOM 1445 N N . SER A 1 177 ? -7.053 2.695 -6.149 1.00 83.12 177 SER A N 1
ATOM 1446 C CA . SER A 1 177 ? -8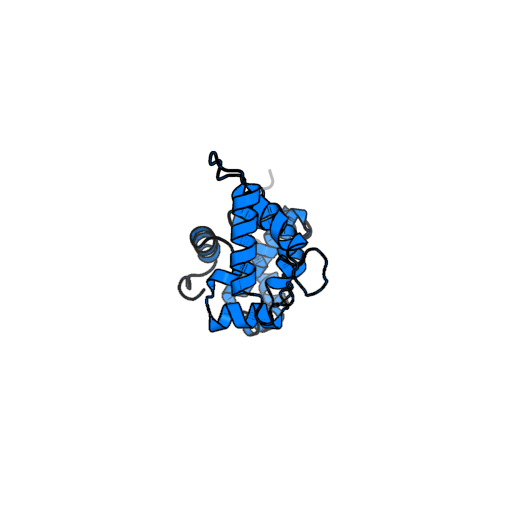.454 2.605 -6.563 1.00 83.12 177 SER A CA 1
ATOM 1447 C C . SER A 1 177 ? -8.635 1.572 -7.681 1.00 83.12 177 SER A C 1
ATOM 1449 O O . SER A 1 177 ? -7.714 1.272 -8.447 1.00 83.12 177 SER A O 1
ATOM 1451 N N . ARG A 1 178 ? -9.855 1.042 -7.829 1.00 84.75 178 ARG A N 1
ATOM 1452 C CA . ARG A 1 178 ? -10.172 0.081 -8.899 1.00 84.75 178 ARG A CA 1
ATOM 1453 C C . ARG A 1 178 ? -9.854 0.640 -10.289 1.00 84.75 178 ARG A C 1
ATOM 1455 O O . ARG A 1 178 ? -9.367 -0.100 -11.137 1.00 84.75 178 ARG A O 1
ATOM 1462 N N . VAL A 1 179 ? -10.106 1.933 -10.503 1.00 85.56 179 VAL A N 1
ATOM 1463 C CA . VAL A 1 179 ? -9.816 2.624 -11.768 1.00 85.56 179 VAL A CA 1
ATOM 1464 C C . VAL A 1 179 ? -8.310 2.693 -11.998 1.00 85.56 179 VAL A C 1
ATOM 1466 O O . VAL A 1 179 ? -7.845 2.247 -13.041 1.00 85.56 179 VAL A O 1
ATOM 1469 N N . ALA A 1 180 ? -7.537 3.152 -11.011 1.00 85.38 180 ALA A N 1
ATOM 1470 C CA . ALA A 1 180 ? -6.081 3.230 -11.115 1.00 85.38 180 ALA A CA 1
ATOM 1471 C C . ALA A 1 180 ? -5.446 1.854 -11.365 1.00 85.38 180 ALA A C 1
ATOM 1473 O O . ALA A 1 180 ? -4.600 1.703 -12.248 1.00 85.38 180 ALA A O 1
ATOM 1474 N N . ARG A 1 181 ? -5.910 0.823 -10.644 1.00 87.56 181 ARG A N 1
ATOM 1475 C CA . ARG A 1 181 ? -5.469 -0.564 -10.833 1.00 87.56 181 ARG A CA 1
ATOM 1476 C C . ARG A 1 181 ? -5.760 -1.054 -12.249 1.00 87.56 181 ARG A C 1
ATOM 1478 O O . ARG A 1 181 ? -4.867 -1.595 -12.894 1.00 87.56 181 ARG A O 1
ATOM 1485 N N . GLN A 1 182 ? -6.980 -0.845 -12.739 1.00 87.44 182 GLN A N 1
ATOM 1486 C CA . GLN A 1 182 ? -7.384 -1.254 -14.082 1.00 87.44 182 GLN A CA 1
ATOM 1487 C C . GLN A 1 182 ? -6.552 -0.550 -15.159 1.00 87.44 182 GLN A C 1
ATOM 1489 O O . GLN A 1 182 ? -6.029 -1.212 -16.057 1.00 87.44 182 GLN A O 1
ATOM 1494 N N . THR A 1 183 ? -6.394 0.771 -15.047 1.00 89.19 183 THR A N 1
ATOM 1495 C CA . THR A 1 183 ? -5.599 1.581 -15.975 1.00 89.19 183 THR A CA 1
ATOM 1496 C C . THR A 1 183 ? -4.162 1.079 -16.021 1.00 89.19 183 THR A C 1
ATOM 1498 O O . THR A 1 183 ? -3.665 0.767 -17.100 1.00 89.19 183 THR A O 1
ATOM 1501 N N . PHE A 1 184 ? -3.519 0.895 -14.865 1.00 89.56 184 PHE A N 1
ATOM 1502 C CA . PHE A 1 184 ? -2.146 0.398 -14.803 1.00 89.56 184 PHE A CA 1
ATOM 1503 C C . PHE A 1 184 ? -2.007 -1.021 -15.373 1.00 89.56 184 PHE A C 1
ATOM 1505 O O . PHE A 1 184 ? -1.141 -1.255 -16.217 1.00 89.56 184 PHE A O 1
ATOM 1512 N N . LEU A 1 185 ? -2.871 -1.963 -14.974 1.00 90.81 185 LEU A N 1
ATOM 1513 C CA . LEU A 1 185 ? -2.833 -3.344 -15.470 1.00 90.81 185 LEU A CA 1
ATOM 1514 C C . LEU A 1 185 ? -3.014 -3.410 -16.993 1.00 90.81 185 LEU A C 1
ATOM 1516 O O . LEU A 1 185 ? -2.290 -4.147 -17.663 1.00 90.81 185 LEU A O 1
ATOM 1520 N N . SER A 1 186 ? -3.898 -2.584 -17.559 1.00 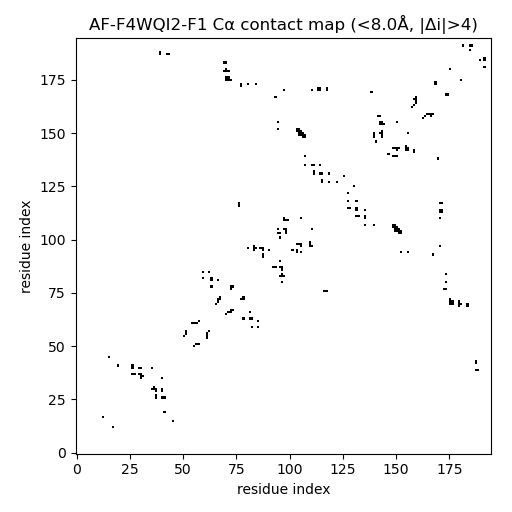91.44 186 SER A N 1
ATOM 1521 C CA . SER A 1 186 ? -4.148 -2.550 -19.008 1.00 91.44 186 SER A CA 1
ATOM 1522 C C . SER A 1 186 ? -2.926 -2.155 -19.846 1.00 91.44 186 SER A C 1
ATOM 1524 O O . SER A 1 186 ? -2.879 -2.454 -21.037 1.00 91.44 186 SER A O 1
ATOM 1526 N N . THR A 1 187 ? -1.899 -1.548 -19.236 1.00 90.50 187 THR A N 1
ATOM 1527 C CA . THR A 1 187 ? -0.658 -1.186 -19.941 1.00 90.50 187 THR A CA 1
ATOM 1528 C C . THR A 1 187 ? 0.236 -2.386 -20.262 1.00 90.50 187 THR A C 1
ATOM 1530 O O . THR A 1 187 ? 1.118 -2.276 -21.116 1.00 90.50 187 THR A O 1
ATOM 1533 N N . PHE A 1 188 ? 0.044 -3.531 -19.591 1.00 90.88 188 PHE A N 1
ATOM 1534 C CA . PHE A 1 188 ? 0.940 -4.683 -19.735 1.00 90.88 188 PHE A CA 1
ATOM 1535 C C . PHE A 1 188 ? 0.271 -6.064 -19.666 1.00 90.88 188 PHE A C 1
ATOM 1537 O O . PHE A 1 188 ? 0.944 -7.060 -19.949 1.00 90.88 188 PHE A O 1
ATOM 1544 N N . THR A 1 189 ? -1.009 -6.158 -19.293 1.00 90.88 189 THR A N 1
ATOM 1545 C CA . THR A 1 189 ? -1.751 -7.424 -19.240 1.00 90.88 189 THR A CA 1
ATOM 1546 C C . THR A 1 189 ? -3.165 -7.304 -19.802 1.00 90.88 189 THR A C 1
ATOM 1548 O O . THR A 1 189 ? -3.856 -6.304 -19.627 1.00 90.88 189 THR A O 1
ATOM 1551 N N . ASP A 1 190 ? -3.607 -8.373 -20.452 1.00 87.44 190 ASP A N 1
ATOM 1552 C CA . ASP A 1 190 ? -4.976 -8.624 -20.900 1.00 87.44 190 ASP A CA 1
ATOM 1553 C C . ASP A 1 190 ? -5.824 -9.334 -19.823 1.00 87.44 190 ASP A C 1
ATOM 1555 O O . ASP A 1 190 ? -7.045 -9.441 -19.939 1.00 87.44 190 ASP A O 1
ATOM 1559 N N . ARG A 1 191 ? -5.207 -9.792 -18.725 1.00 85.31 191 ARG A N 1
ATOM 1560 C CA . ARG A 1 191 ? -5.842 -10.614 -17.676 1.00 85.31 191 ARG A CA 1
ATOM 1561 C C . ARG A 1 191 ? -6.430 -9.775 -16.544 1.00 85.31 191 ARG A C 1
ATOM 1563 O O . ARG A 1 191 ? -6.172 -10.022 -15.366 1.00 85.31 191 ARG A O 1
ATOM 1570 N N . LEU A 1 192 ? -7.243 -8.789 -16.907 1.00 78.62 192 LEU A N 1
ATOM 1571 C CA . LEU A 1 192 ? -7.736 -7.752 -15.993 1.00 78.62 192 LEU A CA 1
ATOM 1572 C C . LEU A 1 192 ? -8.694 -8.282 -14.908 1.00 78.62 192 LEU A C 1
ATOM 1574 O O . LEU A 1 192 ? -8.777 -7.706 -13.832 1.00 78.62 192 LEU A O 1
ATOM 1578 N N . GLY A 1 193 ? -9.375 -9.409 -15.143 1.00 69.44 193 GLY A N 1
ATOM 1579 C CA . GLY A 1 193 ? -10.322 -10.002 -14.185 1.00 69.44 193 GLY A CA 1
ATOM 1580 C C . GLY A 1 193 ? -9.703 -10.861 -13.074 1.00 69.44 193 GLY A C 1
ATOM 1581 O O . GLY A 1 193 ? -10.442 -11.439 -12.283 1.00 69.44 193 GLY A O 1
ATOM 1582 N N . ARG A 1 194 ? -8.371 -11.008 -13.030 1.00 67.62 194 ARG A N 1
ATOM 1583 C CA . ARG A 1 194 ? -7.686 -11.923 -12.096 1.00 67.62 194 ARG A CA 1
ATOM 1584 C C . ARG A 1 194 ? -7.238 -11.260 -10.783 1.00 67.62 194 ARG A C 1
ATOM 1586 O O . ARG A 1 194 ? -6.832 -11.984 -9.876 1.00 67.62 194 ARG A O 1
ATOM 1593 N N . PHE A 1 195 ? -7.279 -9.928 -10.696 1.00 59.31 195 PHE A N 1
ATOM 1594 C CA . PHE A 1 195 ? -6.635 -9.135 -9.640 1.00 59.31 195 PHE A CA 1
ATOM 1595 C C . PHE A 1 195 ? -7.585 -8.139 -8.959 1.00 59.31 195 PHE A C 1
ATOM 1597 O O . PHE A 1 195 ? -8.390 -7.465 -9.648 1.00 59.31 195 PHE A O 1
#

Solvent-accessible surface area (backbone atoms only — not comparable to full-atom values): 11640 Å² total; per-residue (Å²): 133,85,78,83,72,61,73,84,78,44,96,63,76,56,73,64,60,55,51,51,65,76,42,44,70,59,29,52,54,48,26,73,76,47,97,42,50,49,70,42,40,51,45,51,52,49,53,51,49,52,48,38,71,74,72,37,74,89,41,75,67,50,49,44,50,48,40,30,74,56,31,63,50,79,47,83,62,40,55,68,46,45,62,27,45,66,76,34,67,92,54,95,55,70,65,59,52,65,31,86,80,74,71,70,48,44,38,63,83,58,47,48,64,45,42,44,54,68,45,70,81,67,84,57,101,58,67,65,66,58,58,39,50,55,50,50,53,54,47,41,72,64,32,26,81,88,68,84,69,48,33,40,63,68,37,44,53,47,32,27,76,75,74,40,67,70,59,74,39,69,70,45,78,82,65,66,49,72,65,30,47,50,58,49,44,60,76,64,47,89,68,68,90,79,116

Organism: Acromyrmex echinatior (NCBI:txid103372)

Sequence (195 aa):
MSAELSVDMLSKPLPEIVFRRKNNALFKKLARKTHFNVREVEALAIIHRKITQTLGPMTRFVFRDVLHAGLDFTENIRHIYIDRIFSAFDKKNVLQIYDFMHTNKLKKEQIFPTMRGCLIKLQTDEDPDEAVKDLVDLLLKKLDIDRDGVISEEEFCRAVKERNLLLLESMGPVFPSRVARQTFLSTFTDRLGRF

Foldseek 3Di:
DDPDDDPVVPPDPDPLVVVCVVCQVVLCVVCVVDVDHSQLSSVVVVVVVVLCVVVNPPDLVSQLVCCCVQQVLPDPLSNLQSSQCVVCVVPDDLVSSQPPPPPQKDALVSLQVLQLRVCVPVDDPDDSSVVSVVLSVVLCVQQVDVSPRMHHRVSLVCSCVPPHVCSSASSHDNDGDLVSLQRNCVVRDPPSVSD

InterPro domains:
  IPR002048 EF-hand domain [PF13499] (92-160)
  IPR002048 EF-hand domain [PS50222] (131-166)
  IPR002048 EF-hand domain [SM00054] (135-163)
  IPR011992 EF-hand domain pair [SSF47473] (25-161)
  IPR018247 EF-Hand 1, calcium-binding site [PS00018] (144-156)